Protein AF-A0A7X8JYX7-F1 (afdb_monomer_lite)

Sequence (203 aa):
MKDSNIQRRVEFVLLLLNELSDIHKQLKSLSSGIEGNSDAFYEEIFNSSKFEIENDIESYKSNLEKMKEINMNLTAKLNEWYDFIKDSSEIKKVTFPFKMHFMKKKLKNTITKLNEEISSLSIENRFIREKIINWEQELSVRALHQIREGEDFHNYEELIRKKDNIILELKYLLPTIPGIIPIEFDLNNIDKIIDKISKMVAA

Secondary structure (DSSP, 8-state):
-HHHHHHHHHHHHHHHHHHHHHHHHHHHHHHHHHHHHHHHHHHHHHHHHHHHHHHHHHHHHHHHHHHHHHHHHHHHHHHHHHHHHH-HHHHTSTTHHHHHHHHHHHHHHHHHHHHHHHHHHHHHHHHHHHHHHHHHHHHHHHHHHHHHHSHHHHHHHHHHHHHHHHHHHHHHHGGGSTT-------GGGHHHHHHHHHHHHH-

pLDDT: mean 85.68, std 10.41, range [43.78, 96.81]

Structure (mmCIF, N/CA/C/O backbone):
data_AF-A0A7X8JYX7-F1
#
_entry.id   AF-A0A7X8JYX7-F1
#
loop_
_atom_site.group_PDB
_atom_site.id
_atom_site.type_symbol
_atom_site.label_atom_id
_atom_site.label_alt_id
_atom_site.label_comp_id
_atom_site.label_asym_id
_atom_site.label_entity_id
_atom_site.label_seq_id
_atom_site.pdbx_PDB_ins_code
_atom_site.Cartn_x
_atom_site.Cartn_y
_atom_site.Cartn_z
_atom_site.occupancy
_atom_site.B_iso_or_equiv
_atom_site.auth_seq_id
_atom_site.auth_comp_id
_atom_site.auth_asym_id
_atom_site.auth_atom_id
_atom_site.pdbx_PDB_model_num
ATOM 1 N N . MET A 1 1 ? -30.298 1.747 64.743 1.00 43.78 1 MET A N 1
ATOM 2 C CA . MET A 1 1 ? -29.262 2.572 64.068 1.00 43.78 1 MET A CA 1
ATOM 3 C C . MET A 1 1 ? -28.292 1.753 63.213 1.00 43.78 1 MET A C 1
ATOM 5 O O . MET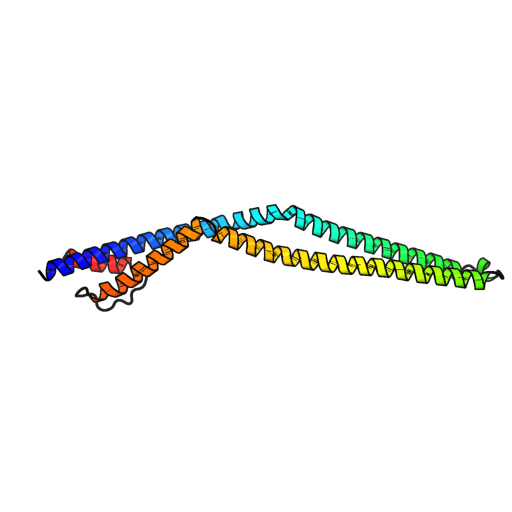 A 1 1 ? -27.948 2.231 62.143 1.00 43.78 1 MET A O 1
ATOM 9 N N . LYS A 1 2 ? -27.850 0.549 63.624 1.00 54.25 2 LYS A N 1
ATOM 10 C CA . LYS A 1 2 ? -26.998 -0.313 62.773 1.00 54.25 2 LYS A CA 1
ATOM 11 C C . LYS A 1 2 ? -27.714 -0.805 61.502 1.00 54.25 2 LYS A C 1
ATOM 13 O O . LYS A 1 2 ? -27.121 -0.714 60.433 1.00 54.25 2 LYS A O 1
ATOM 18 N N . ASP A 1 3 ? -28.987 -1.192 61.601 1.00 62.03 3 ASP A N 1
ATOM 19 C CA . ASP A 1 3 ? -29.739 -1.725 60.451 1.00 62.03 3 ASP A CA 1
ATOM 20 C C . ASP A 1 3 ? -30.018 -0.689 59.356 1.00 62.03 3 ASP A C 1
ATOM 22 O O . ASP A 1 3 ? -29.839 -0.986 58.182 1.00 62.03 3 ASP A O 1
ATOM 26 N N . SER A 1 4 ? -30.328 0.568 59.704 1.00 73.31 4 SER A N 1
ATOM 27 C CA . SER A 1 4 ? -30.611 1.603 58.691 1.00 73.31 4 SER A CA 1
ATOM 28 C C . SER A 1 4 ? -29.393 1.959 57.833 1.00 73.31 4 SER A C 1
ATOM 30 O O . SER A 1 4 ? -29.534 2.322 56.669 1.00 73.31 4 SER A O 1
ATOM 32 N N . ASN A 1 5 ? -28.185 1.879 58.400 1.00 78.00 5 ASN A N 1
ATOM 33 C CA . ASN A 1 5 ? -26.946 2.138 57.664 1.00 78.00 5 ASN A CA 1
ATOM 34 C C . ASN A 1 5 ? -26.563 0.965 56.759 1.00 78.00 5 ASN A C 1
ATOM 36 O O . ASN A 1 5 ? -26.034 1.191 55.674 1.00 78.00 5 ASN A O 1
ATOM 40 N N . ILE A 1 6 ? -26.828 -0.270 57.190 1.00 78.38 6 ILE A N 1
ATOM 41 C CA . ILE A 1 6 ? -26.621 -1.464 56.363 1.00 78.38 6 ILE A CA 1
ATOM 42 C C . ILE A 1 6 ? -27.615 -1.454 55.199 1.00 78.38 6 ILE A C 1
ATOM 44 O O . ILE A 1 6 ? -27.203 -1.633 54.059 1.00 78.38 6 ILE A O 1
ATOM 48 N N . GLN A 1 7 ? -28.883 -1.131 55.455 1.00 79.12 7 GLN A N 1
ATOM 49 C CA . GLN A 1 7 ? -29.922 -1.071 54.429 1.00 79.12 7 GLN A CA 1
ATOM 50 C C . GLN A 1 7 ? -29.626 -0.018 53.350 1.00 79.12 7 GLN A C 1
ATOM 52 O O . GLN A 1 7 ? -29.643 -0.341 52.167 1.00 79.12 7 GLN A O 1
ATOM 57 N N . ARG A 1 8 ? -29.198 1.193 53.740 1.00 81.56 8 ARG A N 1
ATOM 58 C CA . ARG A 1 8 ? -28.737 2.225 52.788 1.00 81.56 8 ARG A CA 1
ATOM 59 C C . ARG A 1 8 ? -27.537 1.788 51.945 1.00 81.56 8 ARG A C 1
ATOM 61 O O . ARG A 1 8 ? -27.452 2.135 50.772 1.00 81.56 8 ARG A O 1
ATOM 68 N N . ARG A 1 9 ? -26.590 1.044 52.528 1.00 80.19 9 ARG A N 1
ATOM 69 C CA . ARG A 1 9 ? -25.440 0.502 51.782 1.00 80.19 9 ARG A CA 1
ATOM 70 C C . ARG A 1 9 ? -25.872 -0.558 50.781 1.00 80.19 9 ARG A C 1
ATOM 72 O O . ARG A 1 9 ? -25.351 -0.577 49.674 1.00 80.19 9 ARG A O 1
ATOM 79 N N . VAL A 1 10 ? -26.813 -1.415 51.163 1.00 81.88 10 VAL A N 1
ATOM 80 C CA . VAL A 1 10 ? -27.358 -2.447 50.282 1.00 81.88 10 VAL A CA 1
ATOM 81 C C . VAL A 1 10 ? -28.121 -1.822 49.109 1.00 81.88 10 VAL A C 1
ATOM 83 O O . VAL A 1 10 ? -27.883 -2.205 47.967 1.00 81.88 10 VAL A O 1
ATOM 86 N N . GLU A 1 11 ? -28.963 -0.819 49.364 1.00 83.12 11 GLU A N 1
ATOM 87 C CA . GLU A 1 11 ? -29.650 -0.047 48.317 1.00 83.12 11 GLU A CA 1
ATOM 88 C C . GLU A 1 11 ? -28.656 0.620 47.357 1.00 83.12 11 GLU A C 1
ATOM 90 O O . GLU A 1 11 ? -28.807 0.522 46.141 1.00 83.12 11 GLU A O 1
ATOM 95 N N . PHE A 1 12 ? -27.600 1.240 47.891 1.00 84.62 12 PHE A N 1
ATOM 96 C CA . PHE A 1 12 ? -26.561 1.867 47.076 1.00 84.62 12 PHE A CA 1
ATOM 97 C C . PHE A 1 12 ? -25.784 0.850 46.225 1.00 84.62 12 PHE A C 1
ATOM 99 O O . PHE A 1 12 ? -25.556 1.082 45.043 1.00 84.62 12 PHE A O 1
ATOM 106 N N . VAL A 1 13 ? -25.439 -0.313 46.783 1.00 85.19 13 VAL A N 1
ATOM 107 C CA . VAL A 1 13 ? -24.785 -1.393 46.027 1.00 85.19 13 VAL A CA 1
ATOM 108 C C . VAL A 1 13 ? -25.693 -1.941 44.925 1.00 85.19 13 VAL A C 1
ATOM 110 O O . VAL A 1 13 ? -25.212 -2.197 43.826 1.00 85.19 13 VAL A O 1
ATOM 113 N N . LEU A 1 14 ? -26.998 -2.085 45.175 1.00 83.88 14 LEU A N 1
ATOM 114 C CA . LEU A 1 14 ? -27.955 -2.487 44.140 1.00 83.88 14 LEU A CA 1
ATOM 115 C C . LEU A 1 14 ? -28.050 -1.454 43.011 1.00 83.88 14 LEU A C 1
ATOM 117 O O . LEU A 1 14 ? -28.097 -1.842 41.846 1.00 83.88 14 LEU A O 1
ATOM 121 N N . LEU A 1 15 ? -28.036 -0.156 43.333 1.00 87.81 15 LEU A N 1
ATOM 122 C CA . LEU A 1 15 ? -27.987 0.909 42.327 1.00 87.81 15 LEU A CA 1
ATOM 123 C C . LEU A 1 15 ? -26.726 0.802 41.461 1.00 87.81 15 LEU A C 1
ATOM 125 O O . LEU A 1 15 ? -26.844 0.755 40.240 1.00 87.81 15 LEU A O 1
ATOM 129 N N . LEU A 1 16 ? -25.551 0.665 42.083 1.00 86.50 16 LEU A N 1
ATOM 130 C CA . LEU A 1 16 ? -24.277 0.513 41.373 1.00 86.50 16 LEU A CA 1
ATOM 131 C C . LEU A 1 16 ? -24.234 -0.746 40.491 1.00 86.50 16 LEU A C 1
ATOM 133 O O . LEU A 1 16 ? -23.707 -0.709 39.383 1.00 86.50 16 LEU A O 1
ATOM 137 N N . LEU A 1 17 ? -24.796 -1.869 40.952 1.00 84.94 17 LEU A N 1
ATOM 138 C CA . LEU A 1 17 ? -24.863 -3.107 40.165 1.00 84.94 17 LEU A CA 1
ATOM 139 C C . LEU A 1 17 ? -25.804 -2.985 38.957 1.00 84.94 17 LEU A C 1
ATOM 141 O O . LEU A 1 17 ? -25.479 -3.485 37.880 1.00 84.94 17 LEU A O 1
ATOM 145 N N . ASN A 1 18 ? -26.947 -2.313 39.119 1.00 86.19 18 ASN A N 1
ATOM 146 C CA . ASN A 1 18 ? -27.872 -2.045 38.017 1.00 86.19 18 ASN A CA 1
ATOM 147 C C . ASN A 1 18 ? -27.254 -1.082 36.993 1.00 86.19 18 ASN A C 1
ATOM 149 O O . ASN A 1 18 ? -27.306 -1.352 35.795 1.00 86.19 18 ASN A O 1
ATOM 153 N N . GLU A 1 19 ? -26.605 -0.013 37.461 1.00 88.69 19 GLU A N 1
ATOM 154 C CA . GLU A 1 19 ? -25.879 0.926 36.602 1.00 88.69 19 GLU A CA 1
ATOM 155 C C . GLU A 1 19 ? -24.761 0.216 35.825 1.00 88.69 19 GLU A C 1
ATOM 157 O O . GLU A 1 19 ? -24.622 0.406 34.617 1.00 88.69 19 GLU A O 1
ATOM 162 N N . LEU A 1 20 ? -24.021 -0.688 36.475 1.00 87.19 20 LEU A N 1
ATOM 163 C CA . LEU A 1 20 ? -22.999 -1.501 35.817 1.00 87.19 20 LEU A CA 1
ATOM 164 C C . LEU A 1 20 ? -23.582 -2.433 34.740 1.00 87.19 20 LEU A C 1
ATOM 166 O O . LEU A 1 20 ? -22.973 -2.596 33.681 1.00 87.19 20 LEU A O 1
ATOM 170 N N . SER A 1 21 ? -24.750 -3.033 34.992 1.00 85.88 21 SER A N 1
ATOM 171 C CA . SER A 1 21 ? -25.456 -3.879 34.018 1.00 85.88 21 SER A CA 1
ATOM 172 C C . SER A 1 21 ? -25.877 -3.081 32.780 1.00 85.88 21 SER A C 1
ATOM 174 O O . SER A 1 21 ? -25.658 -3.515 31.646 1.00 85.88 21 SER A O 1
ATOM 176 N N . ASP A 1 22 ? -26.412 -1.876 32.974 1.00 89.56 22 ASP A N 1
ATOM 177 C CA . ASP A 1 22 ? -26.815 -1.011 31.866 1.00 89.56 22 ASP A CA 1
ATOM 178 C C . ASP A 1 22 ? -25.616 -0.455 31.091 1.00 89.56 22 ASP A C 1
ATOM 180 O O . ASP A 1 22 ? -25.642 -0.459 29.858 1.00 89.56 22 ASP A O 1
ATOM 184 N N . ILE A 1 23 ? -24.526 -0.083 31.772 1.00 89.69 23 ILE A N 1
ATOM 185 C CA . ILE A 1 23 ? -23.257 0.275 31.120 1.00 89.69 23 ILE A CA 1
ATOM 186 C C . ILE A 1 23 ? -22.746 -0.891 30.269 1.00 89.69 23 ILE A C 1
ATOM 188 O O . ILE A 1 23 ? -22.308 -0.680 29.140 1.00 89.69 23 ILE A O 1
ATOM 192 N N . HIS A 1 24 ? -22.836 -2.131 30.757 1.00 86.19 24 HIS A N 1
ATOM 193 C CA . HIS A 1 24 ? -22.402 -3.298 29.992 1.00 86.19 24 HIS A CA 1
ATOM 194 C C . HIS A 1 24 ? -23.226 -3.502 28.709 1.00 86.19 24 HIS A C 1
ATOM 196 O O . HIS A 1 24 ? -22.659 -3.775 27.648 1.00 86.19 24 HIS A O 1
ATOM 202 N N . LYS A 1 25 ? -24.552 -3.312 28.767 1.00 88.44 25 LYS A N 1
ATOM 203 C CA . LYS A 1 25 ? -25.421 -3.360 27.576 1.00 88.44 25 LYS A CA 1
ATOM 204 C C . LYS A 1 25 ? -25.078 -2.253 26.577 1.00 88.44 25 LYS A C 1
ATOM 206 O O . LYS A 1 25 ? -24.998 -2.528 25.380 1.00 88.44 25 LYS A O 1
ATOM 211 N N . GLN A 1 26 ? -24.850 -1.030 27.059 1.00 90.69 26 GLN A N 1
ATOM 212 C CA . GLN A 1 26 ? -24.479 0.110 26.215 1.00 90.69 26 GLN A CA 1
ATOM 213 C C . GLN A 1 26 ? -23.117 -0.101 25.546 1.00 90.69 26 GLN A C 1
ATOM 215 O O . GLN A 1 26 ? -23.007 0.073 24.337 1.00 90.69 26 GLN A O 1
ATOM 220 N N . LEU A 1 27 ? -22.110 -0.567 26.294 1.00 90.00 27 LEU A N 1
ATOM 221 C CA . LEU A 1 27 ? -20.793 -0.917 25.753 1.00 90.00 27 LEU A CA 1
ATOM 222 C C . LEU A 1 27 ? -20.893 -1.982 24.659 1.00 90.00 27 LEU A C 1
ATOM 224 O O . LEU A 1 27 ? -20.245 -1.856 23.625 1.00 90.00 27 LEU A O 1
ATOM 228 N N . LYS A 1 28 ? -21.729 -3.010 24.858 1.00 88.44 28 LYS A N 1
ATOM 229 C CA . LYS A 1 28 ? -21.959 -4.046 23.845 1.00 88.44 28 LYS A CA 1
ATOM 230 C C . LYS A 1 28 ? -22.604 -3.469 22.583 1.00 88.44 28 LYS A C 1
ATOM 232 O O . LYS A 1 28 ? -22.157 -3.779 21.485 1.00 88.44 28 LYS A O 1
ATOM 237 N N . SER A 1 29 ? -23.616 -2.616 22.739 1.00 89.50 29 SER A N 1
ATOM 238 C CA . SER A 1 29 ? -24.281 -1.952 21.613 1.00 89.50 29 SER A CA 1
ATOM 239 C C . SER A 1 29 ? -23.324 -1.051 20.830 1.00 89.50 29 SER A C 1
ATOM 241 O O . SER A 1 29 ? -23.294 -1.123 19.606 1.00 89.50 29 SER A O 1
ATOM 243 N N . LEU A 1 30 ? -22.528 -0.231 21.523 1.00 89.25 30 LEU A N 1
ATOM 244 C CA . LEU A 1 30 ? -21.548 0.66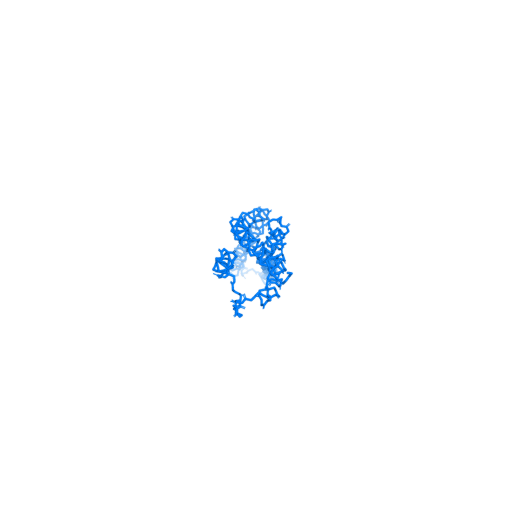1 20.899 1.00 89.25 30 LEU A CA 1
ATOM 245 C C . LEU A 1 30 ? -20.429 -0.117 20.215 1.00 89.25 30 LEU A C 1
ATOM 247 O O . LEU A 1 30 ? -20.083 0.200 19.087 1.00 89.25 30 LEU A O 1
ATOM 251 N N . SER A 1 31 ? -19.912 -1.175 20.845 1.00 87.69 31 SER A N 1
ATOM 252 C CA . SER A 1 31 ? -18.901 -2.040 20.229 1.00 87.69 31 SER A CA 1
ATOM 253 C C . SER A 1 31 ? -19.403 -2.635 18.914 1.00 87.69 31 SER A C 1
ATOM 255 O O . SER A 1 31 ? -18.685 -2.594 17.921 1.00 87.69 31 SER A O 1
ATOM 257 N N . SER A 1 32 ? -20.635 -3.156 18.889 1.00 87.00 32 SER A N 1
ATOM 258 C CA . SER A 1 32 ? -21.233 -3.693 17.662 1.00 87.00 32 SER A CA 1
ATOM 259 C C . SER A 1 32 ? -21.541 -2.608 16.626 1.00 87.00 32 SER A C 1
ATOM 261 O O . SER A 1 32 ? -21.452 -2.877 15.434 1.00 87.00 32 SER A O 1
ATOM 263 N N . GLY A 1 33 ? -21.888 -1.392 17.058 1.00 85.44 33 GLY A N 1
ATOM 264 C CA . GLY A 1 33 ? -22.085 -0.247 16.165 1.00 85.44 33 GLY A CA 1
ATOM 265 C C . GLY A 1 33 ? -20.785 0.214 15.502 1.00 85.44 33 GLY A C 1
ATOM 266 O O . GLY A 1 33 ? -20.745 0.380 14.287 1.00 85.44 33 GLY A O 1
ATOM 267 N N . ILE A 1 34 ? -19.707 0.347 16.281 1.00 84.81 34 ILE A N 1
ATOM 268 C CA . ILE A 1 34 ? -18.370 0.704 15.784 1.00 84.81 34 ILE A CA 1
ATOM 269 C C . ILE A 1 34 ? -17.870 -0.362 14.805 1.00 84.81 34 ILE A C 1
ATOM 271 O O . ILE A 1 34 ? -17.390 -0.026 13.726 1.00 84.81 34 ILE A O 1
ATOM 275 N N . GLU A 1 35 ? -18.019 -1.644 15.149 1.00 83.44 35 GLU A N 1
ATOM 276 C CA . GLU A 1 35 ? -17.649 -2.757 14.269 1.00 83.44 35 GLU A CA 1
ATOM 277 C C . GLU A 1 35 ? -18.472 -2.751 12.972 1.00 83.44 35 GLU A C 1
ATOM 279 O O . GLU A 1 35 ? -17.894 -2.784 11.889 1.00 83.44 35 GLU A O 1
ATOM 284 N N . GLY A 1 36 ? -19.800 -2.618 13.059 1.00 82.75 36 GLY A N 1
ATOM 285 C CA . GLY A 1 36 ? -20.683 -2.604 11.888 1.00 82.75 36 GLY A CA 1
ATOM 286 C C . GLY A 1 36 ? -20.482 -1.405 10.955 1.00 82.75 36 GLY A C 1
ATOM 287 O O . GLY A 1 36 ? -20.700 -1.531 9.754 1.00 82.75 36 GLY A O 1
ATOM 288 N N . ASN A 1 37 ? -20.040 -0.262 11.483 1.00 80.81 37 ASN A N 1
ATOM 289 C CA . ASN A 1 37 ? -19.765 0.936 10.686 1.00 80.81 37 ASN A CA 1
ATOM 290 C C . ASN A 1 37 ? -18.312 1.010 10.188 1.00 80.81 37 ASN A C 1
ATOM 292 O O . ASN A 1 37 ? -18.018 1.822 9.313 1.00 80.81 37 ASN A O 1
ATOM 296 N N . SER A 1 38 ? -17.402 0.184 10.717 1.00 78.19 38 SER A N 1
ATOM 297 C CA . SER A 1 38 ? -15.972 0.232 10.382 1.00 78.19 38 SER A CA 1
ATOM 298 C C . SER A 1 38 ? -15.703 0.042 8.887 1.00 78.19 38 SER A C 1
ATOM 300 O O . SER A 1 38 ? -14.938 0.813 8.308 1.00 78.19 38 SER A O 1
ATOM 302 N N . ASP A 1 39 ? -16.394 -0.900 8.242 1.00 81.06 39 ASP A N 1
ATOM 303 C CA . ASP A 1 39 ? -16.266 -1.157 6.803 1.00 81.06 39 ASP A CA 1
ATOM 304 C C . ASP A 1 39 ? -16.621 0.080 5.964 1.00 81.06 39 ASP A C 1
ATOM 306 O O . ASP A 1 39 ? -15.937 0.383 4.987 1.00 81.06 39 ASP A O 1
ATOM 310 N N . ALA A 1 40 ? -17.638 0.842 6.381 1.00 84.06 40 ALA A N 1
ATOM 311 C CA . ALA A 1 40 ? -18.049 2.063 5.693 1.00 84.06 40 ALA A CA 1
ATOM 312 C C . ALA A 1 40 ? -16.979 3.165 5.791 1.00 84.06 40 ALA A C 1
ATOM 314 O O . ALA A 1 40 ? -16.716 3.848 4.802 1.00 84.06 40 ALA A O 1
ATOM 315 N N . PHE A 1 41 ? -16.305 3.300 6.942 1.00 79.69 41 PHE A N 1
ATOM 316 C CA . PHE A 1 41 ? -15.182 4.235 7.097 1.00 79.69 41 PHE A CA 1
ATOM 317 C C . PHE A 1 41 ? -13.996 3.857 6.204 1.00 79.69 41 PHE A C 1
ATOM 319 O O . PHE A 1 41 ? -13.401 4.725 5.560 1.00 79.69 41 PHE A O 1
ATOM 326 N N . TYR A 1 42 ? -13.658 2.565 6.134 1.00 79.56 42 TYR A N 1
ATOM 327 C CA . TYR A 1 42 ? -12.611 2.085 5.232 1.00 79.56 42 TYR A CA 1
ATOM 328 C C . TYR A 1 42 ? -12.969 2.341 3.767 1.00 79.56 42 TYR A C 1
ATOM 330 O O . TYR A 1 42 ? -12.120 2.804 3.004 1.00 79.56 42 TYR A O 1
ATOM 338 N N . GLU A 1 43 ? -14.216 2.080 3.377 1.00 84.44 43 GLU A N 1
ATOM 339 C CA . GLU A 1 43 ? -14.694 2.298 2.014 1.00 84.44 43 GLU A CA 1
ATOM 340 C C . GLU A 1 43 ? -14.676 3.784 1.629 1.00 84.44 43 GLU A C 1
ATOM 342 O O . GLU A 1 43 ? -14.194 4.135 0.551 1.00 84.44 43 GLU A O 1
ATOM 347 N N . GLU A 1 44 ? -15.139 4.676 2.506 1.00 86.06 44 GLU A N 1
ATOM 348 C CA . GLU A 1 44 ? -15.136 6.120 2.264 1.00 86.06 44 GLU A CA 1
ATOM 349 C C . GLU A 1 44 ? -13.711 6.660 2.087 1.00 86.06 44 GLU A C 1
ATOM 351 O O . GLU A 1 44 ? -13.414 7.343 1.100 1.00 86.06 44 GLU A O 1
ATOM 356 N N . ILE A 1 45 ? -12.798 6.293 2.990 1.00 84.56 45 ILE A N 1
ATOM 357 C CA . ILE A 1 45 ? -11.397 6.716 2.916 1.00 84.56 45 ILE A CA 1
ATOM 358 C C . ILE A 1 45 ? -10.726 6.165 1.664 1.00 84.56 45 ILE A C 1
ATOM 360 O O . ILE A 1 45 ? -10.035 6.906 0.960 1.00 84.56 45 ILE A O 1
ATOM 364 N N . PHE A 1 46 ? -10.944 4.889 1.348 1.00 82.56 46 PHE A N 1
ATOM 365 C CA . PHE A 1 46 ? -10.378 4.293 0.146 1.00 82.56 46 PHE A CA 1
ATOM 366 C C . PHE A 1 46 ? -10.903 4.985 -1.116 1.00 82.56 46 PHE A C 1
ATOM 368 O O . PHE A 1 46 ? -10.121 5.326 -2.002 1.00 82.56 46 PHE A O 1
ATOM 375 N N . ASN A 1 47 ? -12.204 5.278 -1.178 1.00 86.50 47 ASN A N 1
ATOM 376 C CA . ASN A 1 47 ? -12.807 6.013 -2.287 1.00 86.50 47 ASN A CA 1
ATOM 377 C C . ASN A 1 47 ? -12.247 7.435 -2.416 1.00 86.50 47 ASN A C 1
ATOM 379 O O . ASN A 1 47 ? -12.042 7.901 -3.537 1.00 86.50 47 ASN A O 1
ATOM 383 N N . SER A 1 48 ? -11.939 8.102 -1.300 1.00 85.56 48 SER A N 1
ATOM 384 C CA . SER A 1 48 ? -11.363 9.452 -1.314 1.00 85.56 48 SER A CA 1
ATOM 385 C C . SER A 1 48 ? -9.966 9.511 -1.951 1.00 85.56 48 SER A C 1
ATOM 387 O O . SER A 1 48 ? -9.654 10.473 -2.650 1.00 85.56 48 SER A O 1
ATOM 389 N N . SER A 1 49 ? -9.162 8.452 -1.796 1.00 86.94 49 SER A N 1
ATOM 390 C CA . SER A 1 49 ? -7.809 8.343 -2.368 1.00 86.94 49 SER A CA 1
ATOM 391 C C . SER A 1 49 ? -7.730 7.463 -3.618 1.00 86.94 49 SER A C 1
ATOM 393 O O . SER A 1 49 ? -6.662 7.307 -4.213 1.00 86.94 49 SER A O 1
ATOM 395 N N . LYS A 1 50 ? -8.861 6.915 -4.073 1.00 89.19 50 LYS A N 1
ATOM 396 C CA . LYS A 1 50 ? -8.939 6.012 -5.227 1.00 89.19 50 LYS A CA 1
ATOM 397 C C . LYS A 1 50 ? -8.328 6.621 -6.484 1.00 89.19 50 LYS A C 1
ATOM 399 O O . LYS A 1 50 ? -7.548 5.960 -7.160 1.00 89.19 50 LYS A O 1
ATOM 404 N N . PHE A 1 51 ? -8.643 7.884 -6.767 1.00 89.12 51 PHE A N 1
ATOM 405 C CA . PHE A 1 51 ? -8.127 8.588 -7.942 1.00 89.12 51 PHE A CA 1
ATOM 406 C C . PHE A 1 51 ? -6.595 8.703 -7.927 1.00 89.12 51 PHE A C 1
ATOM 408 O O . PHE A 1 51 ? -5.936 8.555 -8.953 1.00 89.12 51 PHE A O 1
ATOM 415 N N . GLU A 1 52 ? -6.009 8.946 -6.757 1.00 88.81 52 GLU A N 1
ATOM 416 C CA . GLU A 1 52 ? -4.560 9.090 -6.596 1.00 88.81 52 GLU A CA 1
ATOM 417 C C . GLU A 1 52 ? -3.854 7.744 -6.793 1.00 88.81 52 GLU A C 1
ATOM 419 O O . GLU A 1 52 ? -2.861 7.668 -7.521 1.00 88.81 52 GLU A O 1
ATOM 424 N N . ILE A 1 53 ? -4.415 6.675 -6.220 1.00 88.94 53 ILE A N 1
ATOM 425 C CA . ILE A 1 53 ? -3.930 5.301 -6.401 1.00 88.94 53 ILE A CA 1
ATOM 426 C C . ILE A 1 53 ? -4.045 4.874 -7.870 1.00 88.94 53 ILE A C 1
ATOM 428 O O . ILE A 1 53 ? -3.109 4.294 -8.421 1.00 88.94 53 ILE A O 1
ATOM 432 N N . GLU A 1 54 ? -5.170 5.170 -8.526 1.00 91.31 54 GLU A N 1
ATOM 433 C CA . GLU A 1 54 ? -5.381 4.865 -9.945 1.00 91.31 54 GLU A CA 1
ATOM 434 C C . GLU A 1 54 ? -4.353 5.580 -10.832 1.00 91.31 54 GLU A C 1
ATOM 436 O O . GLU A 1 54 ? -3.734 4.929 -11.675 1.00 91.31 54 GLU A O 1
ATOM 441 N N . ASN A 1 55 ? -4.074 6.863 -10.584 1.00 92.38 55 ASN A N 1
ATOM 442 C CA . ASN A 1 55 ? -3.041 7.609 -11.312 1.00 92.38 55 ASN A CA 1
ATOM 443 C C . ASN A 1 55 ? -1.638 7.004 -11.144 1.00 92.38 55 ASN A C 1
ATOM 445 O O . ASN A 1 55 ? -0.873 6.919 -12.111 1.00 92.38 55 ASN A O 1
ATOM 449 N N . ASP A 1 56 ? -1.285 6.570 -9.931 1.00 92.00 56 ASP A N 1
ATOM 450 C CA . ASP A 1 56 ? -0.007 5.904 -9.665 1.00 92.00 56 ASP A CA 1
ATOM 451 C C . ASP A 1 56 ? 0.081 4.570 -10.445 1.00 92.00 56 ASP A C 1
ATOM 453 O O . ASP A 1 56 ? 1.095 4.275 -11.087 1.00 92.00 56 ASP A O 1
ATOM 457 N N . ILE A 1 57 ? -1.004 3.787 -10.477 1.00 92.31 57 ILE A N 1
ATOM 458 C CA . ILE A 1 57 ? -1.092 2.530 -11.243 1.00 92.31 57 ILE A CA 1
ATOM 459 C C . ILE A 1 57 ? -0.996 2.777 -12.754 1.00 92.31 57 ILE A C 1
ATOM 461 O O . ILE A 1 57 ? -0.314 2.030 -13.465 1.00 92.31 57 ILE A O 1
ATOM 465 N N . GLU A 1 58 ? -1.680 3.794 -13.273 1.00 94.81 58 GLU A N 1
ATOM 466 C CA . GLU A 1 58 ? -1.621 4.158 -14.690 1.00 94.81 58 GLU A CA 1
ATOM 467 C C . GLU A 1 58 ? -0.219 4.608 -15.098 1.00 94.81 58 GLU A C 1
ATOM 469 O O . GLU A 1 58 ? 0.296 4.161 -16.126 1.00 94.81 58 GLU A O 1
ATOM 474 N N . SER A 1 59 ? 0.441 5.403 -14.254 1.00 93.38 59 SER A N 1
ATOM 475 C CA . SER A 1 59 ? 1.830 5.828 -14.456 1.00 93.38 59 SER A CA 1
ATOM 476 C C . SER A 1 59 ? 2.772 4.624 -14.520 1.00 93.38 59 SER A C 1
ATOM 478 O O . SER A 1 59 ? 3.572 4.502 -15.450 1.00 93.38 59 SER A O 1
ATOM 480 N N . TYR A 1 60 ? 2.606 3.664 -13.604 1.00 93.81 60 TYR A N 1
ATOM 481 C CA . TYR A 1 60 ? 3.367 2.415 -13.606 1.00 93.81 60 TYR A CA 1
ATOM 482 C C . TYR A 1 60 ? 3.194 1.622 -14.913 1.00 93.81 60 TYR A C 1
ATOM 484 O O . TYR A 1 60 ? 4.175 1.180 -15.522 1.00 93.81 60 TYR A O 1
ATOM 492 N N . LYS A 1 61 ? 1.948 1.459 -15.380 1.00 94.81 61 LYS A N 1
ATOM 493 C CA . LYS A 1 61 ? 1.641 0.765 -16.643 1.00 94.81 61 LYS A CA 1
ATOM 494 C C . LYS A 1 61 ? 2.234 1.495 -17.847 1.00 94.81 61 LYS A C 1
ATOM 496 O O . LYS A 1 61 ? 2.850 0.856 -18.698 1.00 94.81 61 LYS A O 1
ATOM 501 N N . SER A 1 62 ? 2.095 2.818 -17.895 1.00 96.62 62 SER A N 1
ATOM 502 C CA . SER A 1 62 ? 2.660 3.663 -18.952 1.00 96.62 62 SER A CA 1
ATOM 503 C C . SER A 1 62 ? 4.178 3.500 -19.048 1.00 96.62 62 SER A C 1
ATOM 505 O O . SER A 1 62 ? 4.722 3.291 -20.132 1.00 96.62 62 SER A O 1
ATOM 507 N N . ASN A 1 63 ? 4.871 3.485 -17.908 1.00 95.44 63 ASN A N 1
ATOM 508 C CA . ASN A 1 63 ? 6.316 3.281 -17.861 1.00 95.44 63 ASN A CA 1
ATOM 509 C C . ASN A 1 63 ? 6.730 1.886 -18.356 1.00 95.44 63 ASN A C 1
ATOM 511 O O . ASN A 1 63 ? 7.736 1.763 -19.057 1.00 95.44 63 ASN A O 1
ATOM 515 N N . LEU A 1 64 ? 5.951 0.840 -18.057 1.00 94.94 64 LEU A N 1
ATOM 516 C CA . LEU A 1 64 ? 6.199 -0.500 -18.603 1.00 94.94 64 LEU A CA 1
ATOM 517 C C . LEU A 1 64 ? 6.053 -0.551 -20.128 1.00 94.94 64 LEU A C 1
ATOM 519 O O . LEU A 1 64 ? 6.871 -1.193 -20.789 1.00 94.94 64 LEU A O 1
ATOM 523 N N . GLU A 1 65 ? 5.050 0.118 -20.695 1.00 96.69 65 GLU A N 1
ATOM 524 C CA . GLU A 1 65 ? 4.889 0.184 -22.152 1.00 96.69 65 GLU A CA 1
ATOM 525 C C . GLU A 1 65 ? 6.030 0.969 -22.809 1.00 96.69 65 GLU A C 1
ATOM 527 O O . GLU A 1 65 ? 6.653 0.464 -23.743 1.00 96.69 65 GLU A O 1
ATOM 532 N N . LYS A 1 66 ? 6.428 2.119 -22.249 1.00 96.19 66 LYS A N 1
ATOM 533 C CA . LYS A 1 66 ? 7.606 2.870 -22.726 1.00 96.19 66 LYS A CA 1
ATOM 534 C C . LYS A 1 66 ? 8.876 2.018 -22.714 1.00 96.19 66 LYS A C 1
ATOM 536 O O . LYS A 1 66 ? 9.633 2.011 -23.681 1.00 96.19 66 LYS A O 1
ATOM 541 N N . MET A 1 67 ? 9.110 1.242 -21.653 1.00 94.81 67 MET A N 1
ATOM 542 C CA . MET A 1 67 ? 10.249 0.318 -21.593 1.00 94.81 67 MET A CA 1
ATOM 543 C C . MET A 1 67 ? 10.203 -0.740 -22.704 1.00 94.81 67 MET A C 1
ATOM 545 O O . MET A 1 67 ? 11.245 -1.084 -23.268 1.00 94.81 67 MET A O 1
ATOM 549 N N . LYS A 1 68 ? 9.018 -1.268 -23.042 1.00 95.81 68 LYS A N 1
ATOM 550 C CA . LYS A 1 68 ? 8.861 -2.204 -24.168 1.00 95.81 68 LYS A CA 1
ATOM 551 C C . LYS A 1 68 ? 9.182 -1.527 -25.498 1.00 95.81 68 LYS A C 1
ATOM 553 O O . LYS A 1 68 ? 9.933 -2.100 -26.285 1.00 95.81 68 LYS A O 1
ATOM 558 N N . GLU A 1 69 ? 8.682 -0.315 -25.725 1.00 96.81 69 GLU A N 1
ATOM 559 C CA . GLU A 1 69 ? 8.978 0.465 -26.933 1.00 96.81 69 GLU A CA 1
ATOM 560 C C . GLU A 1 69 ? 10.480 0.744 -27.077 1.00 96.81 69 GLU A C 1
ATOM 562 O O . GLU A 1 69 ? 11.054 0.540 -28.150 1.00 96.81 69 GLU A O 1
ATOM 567 N N . ILE A 1 70 ? 11.154 1.121 -25.985 1.00 95.44 70 ILE A N 1
ATOM 568 C CA . ILE A 1 70 ? 12.607 1.328 -25.974 1.00 95.44 70 ILE A CA 1
ATOM 569 C C . ILE A 1 70 ? 13.347 0.032 -26.334 1.00 95.44 70 ILE A C 1
ATOM 571 O O . ILE A 1 70 ? 14.274 0.060 -27.147 1.00 95.44 70 ILE A O 1
ATOM 575 N N . ASN A 1 71 ? 12.927 -1.114 -25.793 1.00 93.62 71 ASN A N 1
ATOM 576 C CA . ASN A 1 71 ? 13.517 -2.415 -26.126 1.00 93.62 71 ASN A CA 1
ATOM 577 C C . ASN A 1 71 ? 13.312 -2.799 -27.602 1.00 93.62 71 ASN A C 1
ATOM 579 O O . ASN A 1 71 ? 14.227 -3.332 -28.242 1.00 93.62 71 ASN A O 1
ATOM 583 N N . MET A 1 72 ? 12.144 -2.494 -28.173 1.00 95.88 72 MET A N 1
ATOM 584 C CA . MET A 1 72 ? 11.901 -2.671 -29.608 1.00 95.88 72 MET A CA 1
ATOM 585 C C . MET A 1 72 ? 12.818 -1.767 -30.441 1.00 95.88 72 MET A C 1
ATOM 587 O O . MET A 1 72 ? 13.427 -2.232 -31.405 1.00 95.88 72 MET A O 1
ATOM 591 N N . ASN A 1 73 ? 12.991 -0.505 -30.040 1.00 95.12 73 ASN A N 1
ATOM 592 C CA . ASN A 1 73 ? 13.882 0.441 -30.714 1.00 95.12 73 ASN A CA 1
ATOM 593 C C . ASN A 1 73 ? 15.358 0.003 -30.634 1.00 95.12 73 ASN A C 1
ATOM 595 O O . ASN A 1 73 ? 16.068 0.018 -31.640 1.00 95.12 73 ASN A O 1
ATOM 599 N N . LEU A 1 74 ? 15.816 -0.473 -29.470 1.00 93.62 74 LEU A N 1
ATOM 600 C CA . LEU A 1 74 ? 17.142 -1.081 -29.304 1.00 93.62 74 LEU A CA 1
ATOM 601 C C . LEU A 1 74 ? 17.347 -2.244 -30.280 1.00 93.62 74 LEU A C 1
ATOM 603 O O . LEU A 1 74 ? 18.364 -2.299 -30.974 1.00 93.62 74 LEU A O 1
ATOM 607 N N . THR A 1 75 ? 16.364 -3.140 -30.370 1.00 94.00 75 THR A N 1
ATOM 608 C CA . THR A 1 75 ? 16.397 -4.290 -31.282 1.00 94.00 75 THR A CA 1
ATOM 609 C C . THR A 1 75 ? 16.477 -3.839 -32.741 1.00 94.00 75 THR A C 1
ATOM 611 O O . THR A 1 75 ? 17.320 -4.329 -33.492 1.00 94.00 75 THR A O 1
ATOM 614 N N . ALA A 1 76 ? 15.673 -2.850 -33.139 1.00 95.44 76 ALA A N 1
ATOM 615 C CA . ALA A 1 76 ? 15.716 -2.280 -34.483 1.00 95.44 76 ALA A CA 1
ATOM 616 C C . ALA A 1 76 ? 17.096 -1.681 -34.810 1.00 95.44 76 ALA A C 1
ATOM 618 O O . ALA A 1 76 ? 17.652 -1.950 -35.873 1.00 95.44 76 ALA A O 1
ATOM 619 N N . LYS A 1 77 ? 17.704 -0.938 -33.875 1.00 93.62 77 LYS A N 1
ATOM 620 C CA . LYS A 1 77 ? 19.044 -0.352 -34.057 1.00 93.62 77 LYS A CA 1
ATOM 621 C C . LYS A 1 77 ? 20.156 -1.395 -34.139 1.00 93.62 77 LYS A C 1
ATOM 623 O O . LYS A 1 77 ? 21.125 -1.195 -34.873 1.00 93.62 77 LYS A O 1
ATOM 628 N N . LEU A 1 78 ? 20.028 -2.505 -33.414 1.00 93.56 78 LEU A N 1
ATOM 629 C CA . LEU A 1 78 ? 20.950 -3.635 -33.524 1.00 93.56 78 LEU A CA 1
ATOM 630 C C . LEU A 1 78 ? 20.823 -4.339 -34.878 1.00 93.56 78 LEU A C 1
ATOM 632 O O . LEU A 1 78 ? 21.849 -4.670 -35.470 1.00 93.56 78 LEU A O 1
ATOM 636 N N . ASN A 1 79 ? 19.601 -4.503 -35.390 1.00 94.56 79 ASN A N 1
ATOM 637 C CA . ASN A 1 79 ? 19.365 -5.064 -36.720 1.00 94.56 79 ASN A CA 1
ATOM 638 C C . ASN A 1 79 ? 19.930 -4.155 -37.822 1.00 94.56 79 ASN A C 1
ATOM 640 O O . ASN A 1 79 ? 20.677 -4.638 -38.664 1.00 94.56 79 ASN A O 1
ATOM 644 N N . GLU A 1 80 ? 19.703 -2.836 -37.757 1.00 93.19 80 GLU A N 1
ATOM 645 C CA . GLU A 1 80 ? 20.308 -1.866 -38.692 1.00 93.19 80 GLU A CA 1
ATOM 646 C C . GLU A 1 80 ? 21.842 -1.984 -38.731 1.00 93.19 80 GLU A C 1
ATOM 648 O O . GLU A 1 80 ? 22.469 -1.933 -39.791 1.00 93.19 80 GLU A O 1
ATOM 653 N N . TRP A 1 81 ? 22.467 -2.143 -37.562 1.00 93.56 81 TRP A N 1
ATOM 654 C CA . TRP A 1 81 ? 23.907 -2.364 -37.471 1.00 93.56 81 TRP A CA 1
ATOM 655 C C . TRP A 1 81 ? 24.327 -3.708 -38.065 1.00 93.56 81 TRP A C 1
ATOM 657 O O . TRP A 1 81 ? 25.327 -3.771 -38.781 1.00 93.56 81 TRP A O 1
ATOM 667 N N . TYR A 1 82 ? 23.578 -4.769 -37.771 1.00 93.75 82 TYR A N 1
ATOM 668 C CA . TYR A 1 82 ? 23.827 -6.112 -38.281 1.00 93.75 82 TYR A CA 1
ATOM 669 C C . TYR A 1 82 ? 23.750 -6.176 -39.810 1.00 93.75 82 TYR A C 1
ATOM 671 O O . TYR A 1 82 ? 24.621 -6.773 -40.444 1.00 93.75 82 TYR A O 1
ATOM 679 N N . ASP A 1 83 ? 22.761 -5.510 -40.398 1.00 93.88 83 ASP A N 1
ATOM 680 C CA . ASP A 1 83 ? 22.595 -5.413 -41.846 1.00 93.88 83 ASP A CA 1
ATOM 681 C C . ASP A 1 83 ? 23.758 -4.636 -42.474 1.00 93.88 83 ASP A C 1
ATOM 683 O O . ASP A 1 83 ? 24.360 -5.094 -43.445 1.00 93.88 83 ASP A O 1
ATOM 687 N N . PHE A 1 84 ? 24.169 -3.518 -41.862 1.00 92.06 84 PHE A N 1
ATOM 688 C CA . PHE A 1 84 ? 25.318 -2.735 -42.321 1.00 92.06 84 PHE A CA 1
ATOM 689 C C . PHE A 1 84 ? 26.630 -3.538 -42.333 1.00 92.06 84 PHE A C 1
ATOM 691 O O . PHE A 1 84 ? 27.385 -3.469 -43.302 1.00 92.06 84 PHE A O 1
ATOM 698 N N . ILE A 1 85 ? 26.919 -4.319 -41.284 1.00 91.94 85 ILE A N 1
ATOM 699 C CA . ILE A 1 85 ? 28.157 -5.122 -41.223 1.00 91.94 85 ILE A CA 1
ATOM 700 C C . ILE A 1 85 ? 28.121 -6.362 -42.122 1.00 91.94 85 ILE A C 1
ATOM 702 O O . ILE A 1 85 ? 29.158 -6.997 -42.310 1.00 91.94 85 ILE A O 1
ATOM 706 N N . LYS A 1 86 ? 26.950 -6.727 -42.651 1.00 92.75 86 LYS A N 1
ATOM 707 C CA . LYS A 1 86 ? 26.767 -7.838 -43.590 1.00 92.75 86 LYS A CA 1
ATOM 708 C C . LYS A 1 86 ? 26.660 -7.398 -45.045 1.00 92.75 86 LYS A C 1
ATOM 710 O O . LYS A 1 86 ? 26.740 -8.246 -45.936 1.00 92.75 86 LYS A O 1
ATOM 715 N N . ASP A 1 87 ? 26.509 -6.104 -45.304 1.00 92.62 87 ASP A N 1
ATOM 716 C CA . ASP A 1 87 ? 26.411 -5.570 -46.655 1.00 92.62 87 ASP A CA 1
ATOM 717 C C . ASP A 1 87 ? 27.762 -5.650 -47.383 1.00 92.62 87 ASP A C 1
ATOM 719 O O . ASP A 1 87 ? 28.640 -4.788 -47.277 1.00 92.62 87 ASP A O 1
ATOM 723 N N . SER A 1 88 ? 27.907 -6.704 -48.187 1.00 89.69 88 SER A N 1
ATOM 724 C CA . SER A 1 88 ? 29.084 -6.941 -49.027 1.00 89.69 88 SER A CA 1
ATOM 725 C C . SER A 1 88 ? 29.398 -5.796 -49.999 1.00 89.69 88 SER A C 1
ATOM 727 O O . SER A 1 88 ? 30.551 -5.656 -50.414 1.00 89.69 88 SER A O 1
ATOM 729 N N . SER A 1 89 ? 28.406 -4.980 -50.370 1.00 90.56 89 SER A N 1
ATOM 730 C CA . SER A 1 89 ? 28.587 -3.840 -51.266 1.00 90.56 89 SER A CA 1
ATOM 731 C C . SER A 1 89 ? 29.198 -2.637 -50.545 1.00 90.56 89 SER A C 1
ATOM 733 O O . SER A 1 89 ? 30.042 -1.950 -51.121 1.00 90.56 89 SER A O 1
ATOM 735 N N . GLU A 1 90 ? 28.841 -2.407 -49.278 1.00 88.94 90 GLU A N 1
ATOM 736 C CA . GLU A 1 90 ? 29.449 -1.370 -48.442 1.00 88.94 90 GLU A CA 1
ATOM 737 C C . GLU A 1 90 ? 30.850 -1.761 -47.974 1.00 88.94 90 GLU A C 1
ATOM 739 O O . GLU A 1 90 ? 31.751 -0.926 -48.032 1.00 88.94 90 GLU A O 1
ATOM 744 N N . ILE A 1 91 ? 31.077 -3.027 -47.605 1.00 90.31 91 ILE A N 1
ATOM 745 C CA . ILE A 1 91 ? 32.389 -3.516 -47.134 1.00 90.31 91 ILE A CA 1
ATOM 746 C C . ILE A 1 91 ? 33.500 -3.277 -48.167 1.00 90.31 91 ILE A C 1
ATOM 748 O O . ILE A 1 91 ? 34.636 -2.971 -47.809 1.00 90.31 91 ILE A O 1
ATOM 752 N N . LYS A 1 92 ? 33.182 -3.382 -49.463 1.00 90.31 92 LYS A N 1
ATOM 753 C CA . LYS A 1 92 ? 34.146 -3.187 -50.558 1.00 90.31 92 LYS A CA 1
ATOM 754 C C . LYS A 1 92 ? 34.545 -1.720 -50.778 1.00 90.31 92 LYS A C 1
ATOM 756 O O . LYS A 1 92 ? 35.468 -1.461 -51.547 1.00 90.31 92 LYS A O 1
ATOM 761 N N . LYS A 1 93 ? 33.867 -0.750 -50.152 1.00 93.31 93 LYS A N 1
ATOM 762 C CA . LYS A 1 93 ? 34.145 0.682 -50.352 1.00 93.31 93 LYS A CA 1
ATOM 763 C C . LYS A 1 93 ? 35.312 1.138 -49.476 1.00 93.31 93 LYS A C 1
ATOM 765 O O . LYS A 1 93 ? 35.365 0.848 -48.287 1.00 93.31 93 LYS A O 1
ATOM 770 N N . VAL A 1 94 ? 36.191 1.981 -50.021 1.00 91.38 94 VAL A N 1
ATOM 771 C CA . VAL A 1 94 ? 37.337 2.568 -49.286 1.00 91.38 94 VAL A CA 1
ATOM 772 C C . VAL A 1 94 ? 36.888 3.395 -48.069 1.00 91.38 94 VAL A C 1
ATOM 774 O O . VAL A 1 94 ? 37.597 3.488 -47.071 1.00 91.38 94 VAL A O 1
ATOM 777 N N . THR A 1 95 ? 35.676 3.958 -48.106 1.00 91.75 95 THR A N 1
ATOM 778 C CA . THR A 1 95 ? 35.090 4.724 -46.992 1.00 91.75 95 THR A CA 1
ATOM 779 C C . THR A 1 95 ? 34.589 3.858 -45.833 1.00 91.75 95 THR A C 1
ATOM 781 O O . THR A 1 95 ? 34.207 4.400 -44.794 1.00 91.75 95 THR A O 1
ATOM 784 N N . PHE A 1 96 ? 34.533 2.534 -46.000 1.00 90.81 96 PHE A N 1
ATOM 785 C CA . PHE A 1 96 ? 33.919 1.616 -45.043 1.00 90.81 96 PHE A CA 1
ATOM 786 C C . PHE A 1 96 ? 34.516 1.697 -43.629 1.00 90.81 96 PHE A C 1
ATOM 788 O O . PHE A 1 96 ? 33.730 1.856 -42.696 1.00 90.81 96 PHE A O 1
ATOM 795 N N . PRO A 1 97 ? 35.851 1.700 -43.418 1.00 91.19 97 PRO A N 1
ATOM 796 C CA . PRO A 1 97 ? 36.421 1.767 -42.068 1.00 91.19 97 PRO A CA 1
ATOM 797 C C . PRO A 1 97 ? 35.995 3.026 -41.299 1.00 91.19 97 PRO A C 1
ATOM 799 O O . PRO A 1 97 ? 35.678 2.963 -40.110 1.00 91.19 97 PRO A O 1
ATOM 802 N N . PHE A 1 98 ? 35.917 4.166 -41.992 1.00 93.25 98 PHE A N 1
ATOM 803 C CA . PHE A 1 98 ? 35.467 5.425 -41.403 1.00 93.25 98 PHE A CA 1
ATOM 804 C C . PHE A 1 98 ? 33.974 5.379 -41.065 1.00 93.25 98 PHE A C 1
ATOM 806 O O . PHE A 1 98 ? 33.599 5.648 -39.922 1.00 93.25 98 PHE A O 1
ATOM 813 N N . LYS A 1 99 ? 33.118 4.980 -42.019 1.00 91.81 99 LYS A N 1
ATOM 814 C CA . LYS A 1 99 ? 31.671 4.827 -41.780 1.00 91.81 99 LYS A CA 1
ATOM 815 C C . LYS A 1 99 ? 31.392 3.858 -40.630 1.00 91.81 99 LYS A C 1
ATOM 817 O O . LYS A 1 99 ? 30.594 4.172 -39.750 1.00 91.81 99 LYS A O 1
ATOM 822 N N . MET A 1 100 ? 32.093 2.726 -40.596 1.00 93.12 100 MET A N 1
ATOM 823 C CA . MET A 1 100 ? 31.982 1.715 -39.549 1.00 93.12 100 MET A CA 1
ATOM 824 C C . MET A 1 100 ? 32.315 2.293 -38.174 1.00 93.12 100 MET A C 1
ATOM 826 O O . MET A 1 100 ? 31.562 2.077 -37.225 1.00 93.12 100 MET A O 1
ATOM 830 N N . HIS A 1 101 ? 33.403 3.061 -38.056 1.00 93.25 101 HIS A N 1
ATOM 831 C CA . HIS A 1 101 ? 33.770 3.714 -36.801 1.00 93.25 101 HIS A CA 1
ATOM 832 C C . HIS A 1 101 ? 32.662 4.655 -36.303 1.00 93.25 101 HIS A C 1
ATOM 834 O O . HIS A 1 101 ? 32.246 4.568 -35.144 1.00 93.25 101 HIS A O 1
ATOM 840 N N . PHE A 1 102 ? 32.140 5.520 -37.180 1.00 94.19 102 PHE A N 1
ATOM 841 C CA . PHE A 1 102 ? 31.078 6.462 -36.818 1.00 94.19 102 PHE A CA 1
ATOM 842 C C . PHE A 1 102 ? 29.761 5.764 -36.474 1.00 94.19 102 PHE A C 1
ATOM 844 O O . PHE A 1 102 ? 29.144 6.112 -35.466 1.00 94.19 102 PHE A O 1
ATOM 851 N N . MET A 1 103 ? 29.344 4.762 -37.250 1.00 92.81 103 MET A N 1
ATOM 852 C CA . MET A 1 103 ? 28.123 3.998 -36.976 1.00 92.81 103 MET A CA 1
ATOM 853 C C . MET A 1 103 ? 28.227 3.221 -35.667 1.00 92.81 103 MET A C 1
ATOM 855 O O . MET A 1 103 ? 27.313 3.299 -34.850 1.00 92.81 103 MET A O 1
ATOM 859 N N . LYS A 1 104 ? 29.363 2.566 -35.402 1.00 93.75 104 LYS A N 1
ATOM 860 C CA . LYS A 1 104 ? 29.608 1.870 -34.132 1.00 93.75 104 LYS A CA 1
ATOM 861 C C . LYS A 1 104 ? 29.555 2.829 -32.943 1.00 93.75 104 LYS A C 1
ATOM 863 O O . LYS A 1 104 ? 28.930 2.520 -31.929 1.00 93.75 104 LYS A O 1
ATOM 868 N N . LYS A 1 105 ? 30.185 4.005 -33.059 1.00 95.06 105 LYS A N 1
ATOM 869 C CA . LYS A 1 105 ? 30.151 5.043 -32.017 1.00 95.06 105 LYS A CA 1
ATOM 870 C C . LYS A 1 105 ? 28.729 5.561 -31.792 1.00 95.06 105 LYS A C 1
ATOM 872 O O . LYS A 1 105 ? 28.304 5.685 -30.647 1.00 95.06 105 LYS A O 1
ATOM 877 N N . LYS A 1 106 ? 27.983 5.822 -32.870 1.00 93.81 106 LYS A N 1
ATOM 878 C CA . LYS A 1 106 ? 26.585 6.268 -32.810 1.00 93.81 106 LYS A CA 1
ATOM 879 C C . LYS A 1 106 ? 25.698 5.221 -32.141 1.00 93.81 106 LYS A C 1
ATOM 881 O O . LYS A 1 106 ? 24.984 5.568 -31.210 1.00 93.81 106 LYS A O 1
ATOM 886 N N . LEU A 1 107 ? 25.802 3.958 -32.555 1.00 94.12 107 LEU A N 1
ATOM 887 C CA . LEU A 1 107 ? 25.056 2.845 -31.971 1.00 94.12 107 LEU A CA 1
ATOM 888 C C . LEU A 1 107 ? 25.342 2.715 -30.476 1.00 94.12 107 LEU A C 1
ATOM 890 O O . LEU A 1 107 ? 24.405 2.664 -29.689 1.00 94.12 107 LEU A O 1
ATOM 894 N N . LYS A 1 108 ? 26.621 2.725 -30.075 1.00 95.44 108 LYS A N 1
ATOM 895 C CA . LYS A 1 108 ? 27.003 2.669 -28.659 1.00 95.44 108 LYS A CA 1
ATOM 896 C C . LYS A 1 108 ? 26.350 3.802 -27.867 1.00 95.44 108 LYS A C 1
ATOM 898 O O . LYS A 1 108 ? 25.733 3.538 -26.846 1.00 95.44 108 LYS A O 1
ATOM 903 N N . ASN A 1 109 ? 26.435 5.037 -28.363 1.00 95.94 109 ASN A N 1
ATOM 904 C CA . ASN A 1 109 ? 25.829 6.191 -27.700 1.00 95.94 109 ASN A CA 1
ATOM 905 C C . ASN A 1 109 ? 24.300 6.074 -27.609 1.00 95.94 109 ASN A C 1
ATOM 907 O O . ASN A 1 109 ? 23.727 6.422 -26.583 1.00 95.94 109 ASN A O 1
ATOM 911 N N . THR A 1 110 ? 23.637 5.590 -28.663 1.00 94.81 110 THR A N 1
ATOM 912 C CA . THR A 1 110 ? 22.188 5.352 -28.655 1.00 94.81 110 THR A CA 1
ATOM 913 C C . THR A 1 110 ? 21.809 4.277 -27.641 1.00 94.81 110 THR A C 1
ATOM 915 O O . THR A 1 110 ? 20.905 4.509 -26.849 1.00 94.81 110 THR A O 1
ATOM 918 N N . ILE A 1 111 ? 22.523 3.148 -27.608 1.00 94.19 111 ILE A N 1
ATOM 919 C CA . ILE A 1 111 ? 22.284 2.075 -26.634 1.00 94.19 111 ILE A CA 1
ATOM 920 C C . ILE A 1 111 ? 22.457 2.597 -25.207 1.00 94.19 111 ILE A C 1
ATOM 922 O O . ILE A 1 111 ? 21.610 2.339 -24.361 1.00 94.19 111 ILE A O 1
ATOM 926 N N . THR A 1 112 ? 23.522 3.359 -24.939 1.00 96.06 112 THR A N 1
ATOM 927 C CA . THR A 1 112 ? 23.752 3.951 -23.615 1.00 96.06 112 THR A CA 1
ATOM 928 C C . THR A 1 112 ? 22.592 4.852 -23.194 1.00 96.06 112 THR A C 1
ATOM 930 O O . THR A 1 112 ? 22.059 4.649 -22.111 1.00 96.06 112 THR A O 1
ATOM 933 N N . LYS A 1 113 ? 22.136 5.762 -24.064 1.00 96.25 113 LYS A N 1
ATOM 934 C CA . LYS A 1 113 ? 21.002 6.655 -23.765 1.00 96.25 113 LYS A CA 1
ATOM 935 C C . LYS A 1 113 ? 19.701 5.899 -23.496 1.00 96.25 113 LYS A C 1
ATOM 937 O O . LYS A 1 113 ? 19.014 6.191 -22.528 1.00 96.25 113 LYS A O 1
ATOM 942 N N . LEU A 1 114 ? 19.374 4.919 -24.337 1.00 94.50 114 LEU A N 1
ATOM 943 C CA . LEU A 1 114 ? 18.154 4.124 -24.180 1.00 94.50 114 LEU A CA 1
ATOM 944 C C . LEU A 1 114 ? 18.199 3.266 -22.903 1.00 94.50 114 LEU A C 1
ATOM 946 O O . LEU A 1 114 ? 17.189 3.120 -22.221 1.00 94.50 114 LEU A O 1
ATOM 950 N N . ASN A 1 115 ? 19.372 2.748 -22.528 1.00 93.56 115 ASN A N 1
ATOM 951 C CA . ASN A 1 115 ? 19.549 2.034 -21.262 1.00 93.56 115 ASN A CA 1
ATOM 952 C C . ASN A 1 115 ? 19.449 2.961 -20.040 1.00 93.56 115 ASN A C 1
ATOM 954 O O . ASN A 1 115 ? 18.906 2.553 -19.017 1.00 93.56 115 ASN A O 1
ATOM 958 N N . GLU A 1 116 ? 19.961 4.190 -20.126 1.00 96.25 116 GLU A N 1
ATOM 959 C CA . GLU A 1 116 ? 19.783 5.208 -19.081 1.00 96.25 116 GLU A CA 1
ATOM 960 C C . GLU A 1 116 ? 18.299 5.546 -18.891 1.00 96.25 116 GLU A C 1
ATOM 962 O O . GLU A 1 116 ? 17.828 5.623 -17.758 1.00 96.25 116 GLU A O 1
ATOM 967 N N . GLU A 1 117 ? 17.544 5.660 -19.984 1.00 95.50 117 GLU A N 1
ATOM 968 C CA . GLU A 1 117 ? 16.099 5.898 -19.956 1.00 95.50 117 GLU A CA 1
ATOM 969 C C . GLU A 1 117 ? 15.331 4.722 -19.329 1.00 95.50 117 GLU A C 1
ATOM 971 O O . GLU A 1 117 ? 14.521 4.929 -18.425 1.00 95.50 117 GLU A O 1
ATOM 976 N N . ILE A 1 118 ? 15.654 3.477 -19.709 1.00 93.50 118 ILE A N 1
ATOM 977 C CA . ILE A 1 118 ? 15.130 2.267 -19.047 1.00 93.50 118 ILE A CA 1
ATOM 978 C C . ILE A 1 118 ? 15.454 2.281 -17.550 1.00 93.50 118 ILE A C 1
ATOM 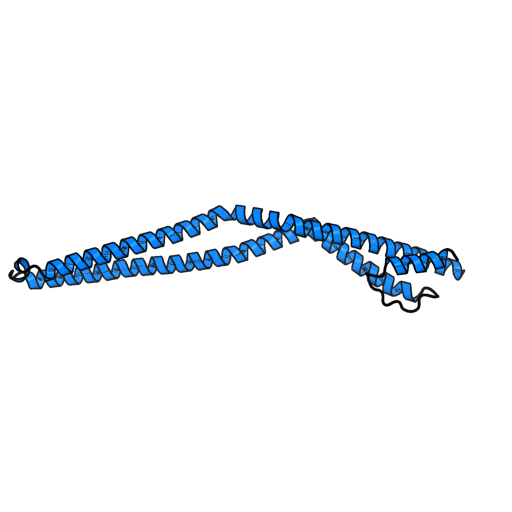980 O O . ILE A 1 118 ? 14.594 1.964 -16.732 1.00 93.50 118 ILE A O 1
ATOM 984 N N . SER A 1 119 ? 16.681 2.642 -17.171 1.00 94.75 119 SER A N 1
ATOM 985 C CA . SER A 1 119 ? 17.089 2.704 -15.765 1.00 94.75 119 SER A CA 1
ATOM 986 C C . SER A 1 119 ? 16.268 3.743 -14.996 1.00 94.75 119 SER A C 1
ATOM 988 O O . SER A 1 119 ? 15.739 3.438 -13.928 1.00 94.75 119 SER A O 1
ATOM 990 N N . SER A 1 120 ? 16.083 4.935 -15.571 1.00 96.12 120 SER A N 1
ATOM 991 C CA . SER A 1 120 ? 15.250 6.001 -15.003 1.00 96.12 120 SER A CA 1
ATOM 992 C C . SER A 1 120 ? 13.812 5.531 -14.781 1.00 96.12 120 SER A C 1
ATOM 994 O O . SER A 1 120 ? 13.308 5.614 -13.662 1.00 96.12 120 SER A O 1
ATOM 996 N N . LEU A 1 121 ? 13.180 4.954 -15.809 1.00 94.94 121 LEU A N 1
ATOM 997 C CA . LEU A 1 121 ? 11.823 4.403 -15.716 1.00 94.94 121 LEU A CA 1
ATOM 998 C C . LEU A 1 121 ? 11.737 3.262 -14.690 1.00 94.94 121 LEU A C 1
ATOM 1000 O O . LEU A 1 121 ? 10.737 3.120 -13.990 1.00 94.94 121 LEU A O 1
ATOM 1004 N N . SER A 1 122 ? 12.790 2.449 -14.559 1.00 93.81 122 SER A N 1
ATOM 1005 C CA . SER A 1 122 ? 12.842 1.362 -13.577 1.00 93.81 122 SER A CA 1
ATOM 1006 C C . SER A 1 122 ? 12.897 1.886 -12.147 1.00 93.81 122 SER A C 1
ATOM 1008 O O . SER A 1 122 ? 12.281 1.299 -11.256 1.00 93.81 122 SER A O 1
ATOM 1010 N N . ILE A 1 123 ? 13.659 2.955 -11.918 1.00 95.38 123 ILE A N 1
ATOM 1011 C CA . ILE A 1 123 ? 13.767 3.620 -10.620 1.00 95.38 123 ILE A CA 1
ATOM 1012 C C . ILE A 1 123 ? 12.427 4.268 -10.264 1.00 95.38 123 ILE A C 1
ATOM 1014 O O . ILE A 1 123 ? 11.922 4.059 -9.164 1.00 95.38 123 ILE A O 1
ATOM 1018 N N . GLU A 1 124 ? 11.814 4.984 -11.204 1.00 94.44 124 GLU A N 1
ATOM 1019 C CA . GLU A 1 124 ? 10.490 5.585 -11.026 1.00 94.44 124 GLU A CA 1
ATOM 1020 C C . GLU A 1 124 ? 9.435 4.528 -10.672 1.00 94.44 124 GLU A C 1
ATOM 1022 O O . GLU A 1 124 ? 8.727 4.653 -9.676 1.00 94.44 124 GLU A O 1
ATOM 1027 N N . ASN A 1 125 ? 9.406 3.413 -11.403 1.00 94.88 125 ASN A N 1
ATOM 1028 C CA . ASN A 1 125 ? 8.513 2.292 -11.119 1.00 94.88 125 ASN A CA 1
ATOM 1029 C C . ASN A 1 125 ? 8.745 1.657 -9.743 1.00 94.88 125 ASN A C 1
ATOM 1031 O O . ASN A 1 125 ? 7.797 1.160 -9.131 1.00 94.88 125 ASN A O 1
ATOM 1035 N N . ARG A 1 126 ? 9.985 1.658 -9.244 1.00 94.88 126 ARG A N 1
ATOM 1036 C CA . ARG A 1 126 ? 10.273 1.226 -7.874 1.00 94.88 126 ARG A CA 1
ATOM 1037 C C . ARG A 1 126 ? 9.647 2.184 -6.860 1.00 94.88 126 ARG A C 1
ATOM 1039 O O . ARG A 1 126 ? 8.988 1.709 -5.942 1.00 94.88 126 ARG A O 1
ATOM 1046 N N . PHE A 1 127 ? 9.799 3.493 -7.049 1.00 94.56 127 PHE A N 1
ATOM 1047 C CA . PHE A 1 127 ? 9.182 4.488 -6.170 1.00 94.56 127 PHE A CA 1
ATOM 1048 C C . PHE A 1 127 ? 7.656 4.417 -6.193 1.00 94.56 127 PHE A C 1
ATOM 1050 O O . PHE A 1 127 ? 7.036 4.462 -5.137 1.00 94.56 127 PHE A O 1
ATOM 1057 N N . ILE A 1 128 ? 7.046 4.233 -7.367 1.00 92.25 128 ILE A N 1
ATOM 1058 C CA . ILE A 1 128 ? 5.592 4.061 -7.482 1.00 92.25 128 ILE A CA 1
ATOM 1059 C C . ILE A 1 128 ? 5.129 2.824 -6.699 1.00 92.25 128 ILE A C 1
ATOM 1061 O O . ILE A 1 128 ? 4.152 2.894 -5.960 1.00 92.25 128 ILE A O 1
ATOM 1065 N N . ARG A 1 129 ? 5.849 1.697 -6.795 1.00 91.00 129 ARG A N 1
ATOM 1066 C CA . ARG A 1 129 ? 5.534 0.496 -6.000 1.00 91.00 129 ARG A CA 1
ATOM 1067 C C . ARG A 1 129 ? 5.630 0.750 -4.498 1.00 91.00 129 ARG A C 1
ATOM 1069 O O . ARG A 1 129 ? 4.729 0.353 -3.769 1.00 91.00 129 ARG A O 1
ATOM 1076 N N . GLU A 1 130 ? 6.701 1.397 -4.044 1.00 92.56 130 GLU A N 1
ATOM 1077 C CA . GLU A 1 130 ? 6.867 1.760 -2.631 1.00 92.56 130 GLU A CA 1
ATOM 1078 C C . GLU A 1 130 ? 5.740 2.703 -2.171 1.00 92.56 130 GLU A C 1
ATOM 1080 O O . GLU A 1 130 ? 5.178 2.510 -1.096 1.00 92.56 130 GLU A O 1
ATOM 1085 N N . LYS A 1 131 ? 5.326 3.654 -3.016 1.00 91.38 131 LYS A N 1
ATOM 1086 C CA . LYS A 1 131 ? 4.205 4.561 -2.743 1.00 91.38 131 LYS A CA 1
ATOM 1087 C C . LYS A 1 131 ? 2.871 3.818 -2.616 1.00 91.38 131 LYS A C 1
ATOM 1089 O O . LYS A 1 131 ? 2.141 4.078 -1.670 1.00 91.38 131 LYS A O 1
ATOM 1094 N N . ILE A 1 132 ? 2.572 2.867 -3.504 1.00 88.69 132 ILE A N 1
ATOM 1095 C CA . ILE A 1 132 ? 1.352 2.036 -3.429 1.00 88.69 132 ILE A CA 1
ATOM 1096 C C . ILE A 1 132 ? 1.318 1.206 -2.137 1.00 88.69 132 ILE A C 1
ATOM 1098 O O . ILE A 1 132 ? 0.271 1.108 -1.506 1.00 88.69 132 ILE A O 1
ATOM 1102 N N . ILE A 1 133 ? 2.454 0.648 -1.708 1.00 88.31 133 ILE A N 1
ATOM 1103 C CA . ILE A 1 133 ? 2.542 -0.075 -0.427 1.00 88.31 133 ILE A CA 1
ATOM 1104 C C . ILE A 1 133 ? 2.284 0.876 0.751 1.00 88.31 133 ILE A C 1
ATOM 1106 O O . ILE A 1 133 ? 1.571 0.531 1.691 1.00 88.31 133 ILE A O 1
ATOM 1110 N N . ASN A 1 134 ? 2.835 2.089 0.698 1.00 90.44 134 ASN A N 1
ATOM 1111 C CA . ASN A 1 134 ? 2.620 3.085 1.745 1.00 90.44 134 ASN A CA 1
ATOM 1112 C C . ASN A 1 134 ? 1.167 3.575 1.794 1.00 90.44 134 ASN A C 1
ATOM 1114 O O . ASN A 1 134 ? 0.660 3.803 2.888 1.00 90.44 134 ASN A O 1
ATOM 1118 N N . TRP A 1 135 ? 0.485 3.680 0.648 1.00 88.81 135 TRP A N 1
ATOM 1119 C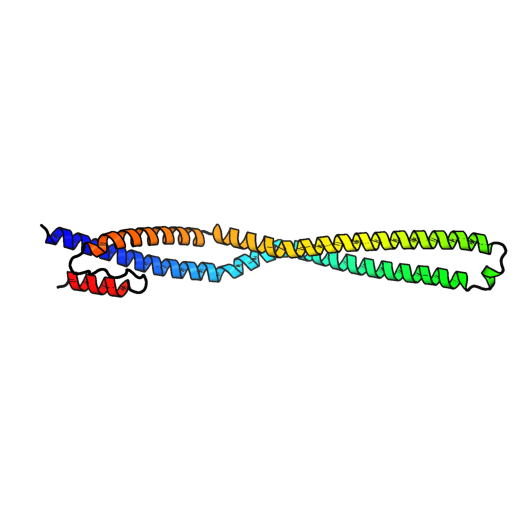 CA . TRP A 1 135 ? -0.936 4.033 0.585 1.00 88.81 135 TRP A CA 1
ATOM 1120 C C . TRP A 1 135 ? -1.800 3.087 1.421 1.00 88.81 135 TRP A C 1
ATOM 1122 O O . TRP A 1 135 ? -2.661 3.549 2.162 1.00 88.81 135 TRP A O 1
ATOM 1132 N N . GLU A 1 136 ? -1.551 1.778 1.358 1.00 82.69 136 GLU A N 1
ATOM 1133 C CA . GLU A 1 136 ? -2.298 0.791 2.147 1.00 82.69 136 GLU A CA 1
ATOM 1134 C C . GLU A 1 136 ? -2.171 1.056 3.657 1.00 82.69 136 GLU A C 1
ATOM 1136 O O . GLU A 1 136 ? -3.167 1.114 4.382 1.00 82.69 136 GLU A O 1
ATOM 1141 N N . GLN A 1 137 ? -0.944 1.290 4.126 1.00 87.19 137 GLN A N 1
ATOM 1142 C CA . GLN A 1 137 ? -0.681 1.575 5.536 1.00 87.19 137 GLN A CA 1
ATOM 1143 C C . GLN A 1 137 ? -1.265 2.924 5.963 1.00 87.19 137 GLN A C 1
ATOM 1145 O O . GLN A 1 137 ? -1.891 3.026 7.017 1.00 87.19 137 GLN A O 1
ATOM 1150 N N . GLU A 1 138 ? -1.080 3.960 5.147 1.00 89.19 138 GLU A N 1
ATOM 1151 C CA . GLU A 1 138 ? -1.529 5.312 5.459 1.00 89.19 138 GLU A CA 1
ATOM 1152 C C . GLU A 1 138 ? -3.056 5.402 5.514 1.00 89.19 138 GLU A C 1
ATOM 1154 O O . GLU A 1 138 ? -3.601 5.975 6.460 1.00 89.19 138 GLU A O 1
ATOM 1159 N N . LEU A 1 139 ? -3.758 4.786 4.559 1.00 87.44 139 LEU A N 1
ATOM 1160 C CA . LEU A 1 139 ? -5.221 4.744 4.558 1.00 87.44 139 LEU A CA 1
ATOM 1161 C C . LEU A 1 139 ? -5.756 3.961 5.755 1.00 87.44 139 LEU A C 1
ATOM 1163 O O . LEU A 1 139 ? -6.700 4.415 6.401 1.00 87.44 139 LEU A O 1
ATOM 1167 N N . SER A 1 140 ? -5.109 2.851 6.124 1.00 83.44 140 SER A N 1
ATOM 1168 C CA . SER A 1 140 ? -5.474 2.113 7.335 1.00 83.44 140 SER A CA 1
ATOM 1169 C C . SER A 1 140 ? -5.309 2.960 8.599 1.00 83.44 140 SER A C 1
ATOM 1171 O O . SER A 1 140 ? -6.164 2.919 9.483 1.00 83.44 140 SER A O 1
ATOM 1173 N N . VAL A 1 141 ? -4.220 3.726 8.714 1.00 88.00 141 VAL A N 1
ATOM 1174 C CA . VAL A 1 141 ? -3.985 4.605 9.871 1.00 88.00 141 VAL A CA 1
ATOM 1175 C C . VAL A 1 141 ? -5.006 5.741 9.909 1.00 88.00 141 VAL A C 1
ATOM 1177 O O . VAL A 1 141 ? -5.552 6.027 10.975 1.00 88.00 141 VAL A O 1
ATOM 1180 N N . ARG A 1 142 ? -5.305 6.361 8.762 1.00 86.44 142 ARG A N 1
ATOM 1181 C CA . ARG A 1 142 ? -6.328 7.413 8.661 1.00 86.44 142 ARG A CA 1
ATOM 1182 C C . ARG A 1 142 ? -7.711 6.896 9.060 1.00 86.44 142 ARG A C 1
ATOM 1184 O O . ARG A 1 142 ? -8.402 7.582 9.808 1.00 86.44 142 ARG A O 1
ATOM 1191 N N . ALA A 1 143 ? -8.076 5.682 8.647 1.00 84.62 143 ALA A N 1
ATOM 1192 C CA . ALA A 1 143 ? -9.349 5.059 9.016 1.00 84.62 143 ALA A CA 1
ATOM 1193 C C . ALA A 1 143 ? -9.468 4.822 10.516 1.00 84.62 143 ALA A C 1
ATOM 1195 O O . ALA A 1 143 ? -10.443 5.240 11.136 1.00 84.62 143 ALA A O 1
ATOM 1196 N N . LEU A 1 144 ? -8.433 4.251 11.130 1.00 85.62 144 LEU A N 1
ATOM 1197 C CA . LEU A 1 144 ? -8.404 4.066 12.579 1.00 85.62 144 LEU A CA 1
ATOM 1198 C C . LEU A 1 144 ? -8.472 5.396 13.333 1.00 85.62 144 LEU A C 1
ATOM 1200 O O . LEU A 1 144 ? -9.118 5.480 14.376 1.00 85.62 144 LEU A O 1
ATOM 1204 N N . HIS A 1 145 ? -7.814 6.435 12.819 1.00 87.19 145 HIS A N 1
ATOM 1205 C CA . HIS A 1 145 ? -7.858 7.752 13.436 1.00 87.19 145 HIS A CA 1
ATOM 1206 C C . HIS A 1 145 ? -9.263 8.356 13.388 1.00 87.19 145 HIS A C 1
ATOM 1208 O O . HIS A 1 145 ? -9.741 8.806 14.426 1.00 87.19 145 HIS A O 1
ATOM 1214 N N . GLN A 1 146 ? -9.945 8.291 12.242 1.00 84.44 146 GLN A N 1
ATOM 1215 C CA . GLN A 1 146 ? -11.321 8.778 12.112 1.00 84.44 146 GLN A CA 1
ATOM 1216 C C . GLN A 1 146 ? -12.303 7.997 12.989 1.00 84.44 146 GLN A C 1
ATOM 1218 O O . GLN A 1 146 ? -13.120 8.609 13.672 1.00 84.44 146 GLN A O 1
ATOM 1223 N N . ILE A 1 147 ? -12.181 6.664 13.050 1.00 85.62 147 ILE A N 1
ATOM 1224 C CA . ILE A 1 147 ? -12.990 5.837 13.960 1.00 85.62 147 ILE A CA 1
ATOM 1225 C C . ILE A 1 147 ? -12.773 6.278 15.413 1.00 85.62 147 ILE A C 1
ATOM 1227 O O . ILE A 1 147 ? -13.728 6.398 16.176 1.00 85.62 147 ILE A O 1
ATOM 1231 N N . ARG A 1 148 ? -11.521 6.555 15.798 1.00 85.69 148 ARG A N 1
ATOM 1232 C CA . ARG A 1 148 ? -11.164 6.981 17.157 1.00 85.69 148 ARG A CA 1
ATOM 1233 C C . ARG A 1 148 ? -11.672 8.380 17.513 1.00 85.69 148 ARG A C 1
ATOM 1235 O O . ARG A 1 148 ? -11.984 8.624 18.675 1.00 85.69 148 ARG A O 1
ATOM 1242 N N . GLU A 1 149 ? -11.704 9.297 16.552 1.00 86.81 149 GLU A N 1
ATOM 1243 C CA . GLU A 1 149 ? -12.243 10.651 16.739 1.00 86.81 149 GLU A CA 1
ATOM 1244 C C . GLU A 1 149 ? -13.777 10.700 16.681 1.00 86.81 149 GLU A C 1
ATOM 1246 O O . GLU A 1 149 ? -14.373 11.712 17.047 1.00 86.81 149 GLU A O 1
ATOM 1251 N N . GLY A 1 150 ? -14.420 9.610 16.255 1.00 85.06 150 GLY A N 1
ATOM 1252 C CA . GLY A 1 150 ? -15.869 9.486 16.219 1.00 85.06 150 GLY A CA 1
ATOM 1253 C C . GLY A 1 150 ? -16.523 9.574 17.601 1.00 85.06 150 GLY A C 1
ATOM 1254 O O . GLY A 1 150 ? -15.985 9.115 18.613 1.00 85.06 150 GLY A O 1
ATOM 1255 N N . GLU A 1 151 ? -17.738 10.124 17.626 1.00 86.44 151 GLU A N 1
ATOM 1256 C CA . GLU A 1 151 ? -18.546 10.280 18.842 1.00 86.44 151 GLU A CA 1
ATOM 1257 C C . GLU A 1 151 ? -18.802 8.932 19.537 1.00 86.44 151 GLU A C 1
ATOM 1259 O O . GLU A 1 151 ? -18.676 8.825 20.757 1.00 86.44 151 GLU A O 1
ATOM 1264 N N . ASP A 1 152 ? -19.063 7.876 18.761 1.00 85.06 152 ASP A N 1
ATOM 1265 C CA . ASP A 1 152 ? -19.300 6.525 19.281 1.00 85.06 152 ASP A CA 1
ATOM 1266 C C . ASP A 1 152 ? -18.098 5.976 20.062 1.00 85.06 152 ASP A C 1
ATOM 1268 O O . ASP A 1 152 ? -18.268 5.376 21.127 1.00 85.06 152 ASP A O 1
ATOM 1272 N N . PHE A 1 153 ? -16.873 6.208 19.573 1.00 86.75 153 PHE A N 1
ATOM 1273 C CA . PHE A 1 153 ? -15.655 5.764 20.252 1.00 86.75 153 PHE A CA 1
ATOM 1274 C C . PHE A 1 153 ? -15.384 6.586 21.517 1.00 86.75 153 PHE A C 1
ATOM 1276 O O . PHE A 1 153 ? -14.977 6.034 22.542 1.00 86.75 153 PHE A O 1
ATOM 1283 N N . HIS A 1 154 ? -15.668 7.891 21.488 1.00 89.38 154 HIS A N 1
ATOM 1284 C CA . HIS A 1 154 ? -15.562 8.738 22.675 1.00 89.38 154 HIS A CA 1
ATOM 1285 C C . HIS A 1 154 ? -16.544 8.304 23.772 1.00 89.38 154 HIS A C 1
ATOM 1287 O O . HIS A 1 154 ? -16.144 8.084 24.917 1.00 89.38 154 HIS A O 1
ATOM 1293 N N . ASN A 1 155 ? -17.808 8.081 23.402 1.00 89.81 155 ASN A N 1
ATOM 1294 C CA . ASN A 1 155 ? -18.845 7.573 24.300 1.00 89.81 155 ASN A CA 1
ATOM 1295 C C . ASN A 1 155 ? -18.471 6.196 24.873 1.00 89.81 155 ASN A C 1
ATOM 1297 O O . ASN A 1 155 ? -18.679 5.928 26.059 1.00 89.81 155 ASN A O 1
ATOM 1301 N N . TYR A 1 156 ? -17.865 5.331 24.055 1.00 90.25 156 TYR A N 1
ATOM 1302 C CA . TYR A 1 156 ? -17.339 4.044 24.498 1.00 90.25 156 TYR A CA 1
ATOM 1303 C C . TYR A 1 156 ? -16.215 4.198 25.542 1.00 90.25 156 TYR A C 1
ATOM 1305 O O . TYR A 1 156 ? -16.259 3.540 26.587 1.00 90.25 156 TYR A O 1
ATOM 1313 N N . GLU A 1 157 ? -15.239 5.091 25.322 1.00 90.62 157 GLU A N 1
ATOM 1314 C CA . GLU A 1 157 ? -14.183 5.376 26.307 1.00 90.62 157 GLU A CA 1
ATOM 1315 C C . GLU A 1 157 ? -14.749 5.920 27.628 1.00 90.62 157 GLU A C 1
ATOM 1317 O O . GLU A 1 157 ? -14.319 5.496 28.708 1.00 90.62 157 GLU A O 1
ATOM 1322 N N . GLU A 1 158 ? -15.718 6.838 27.573 1.00 92.06 158 GLU A N 1
ATOM 1323 C CA . GLU A 1 158 ? -16.360 7.375 28.775 1.00 92.06 158 GLU A CA 1
ATOM 1324 C C . GLU A 1 158 ? -17.068 6.285 29.584 1.00 92.06 158 GLU A C 1
ATOM 1326 O O . GLU A 1 158 ? -16.933 6.226 30.812 1.00 92.06 158 GLU A O 1
ATOM 1331 N N . LEU A 1 159 ? -17.794 5.390 28.909 1.00 91.25 159 LEU A N 1
ATOM 1332 C CA . LEU A 1 159 ? -18.473 4.267 29.551 1.00 91.25 159 LEU A CA 1
ATOM 1333 C C . LEU A 1 159 ? -17.490 3.270 30.168 1.00 91.25 159 LEU A C 1
ATOM 1335 O O . LEU A 1 159 ? -17.766 2.758 31.253 1.00 91.25 159 LEU A O 1
ATOM 1339 N N . ILE A 1 160 ? -16.327 3.030 29.551 1.00 90.19 160 ILE A N 1
ATOM 1340 C CA . ILE A 1 160 ? -15.266 2.222 30.171 1.00 90.19 160 ILE A CA 1
ATOM 1341 C C . ILE A 1 160 ? -14.771 2.871 31.465 1.00 90.19 160 ILE A C 1
ATOM 1343 O O . ILE A 1 160 ? -14.678 2.185 32.483 1.00 90.19 160 ILE A O 1
ATOM 1347 N N . ARG A 1 161 ? -14.512 4.184 31.469 1.00 91.62 161 ARG A N 1
ATOM 1348 C CA . ARG A 1 161 ? -14.071 4.888 32.687 1.00 91.62 161 ARG A CA 1
ATOM 1349 C C . ARG A 1 161 ? -15.124 4.811 33.793 1.00 91.62 161 ARG A C 1
ATOM 1351 O O . ARG A 1 161 ? -14.784 4.540 34.944 1.00 91.62 161 ARG A O 1
ATOM 1358 N N . LYS A 1 162 ? -16.406 4.997 33.453 1.00 91.12 162 LYS A N 1
ATOM 1359 C CA . LYS A 1 162 ? -17.524 4.841 34.401 1.00 91.12 162 LYS A CA 1
ATOM 1360 C C . LYS A 1 162 ? -17.609 3.413 34.942 1.00 91.12 162 LYS A C 1
ATOM 1362 O O . LYS A 1 162 ? -17.701 3.233 36.154 1.00 91.12 162 LYS A O 1
ATOM 1367 N N . LYS A 1 163 ? -17.499 2.407 34.069 1.00 89.38 163 LYS A N 1
ATOM 1368 C CA . LYS A 1 163 ? -17.460 0.987 34.446 1.00 89.38 163 LYS A CA 1
ATOM 1369 C C . LYS A 1 163 ? -16.348 0.719 35.460 1.00 89.38 163 LYS A C 1
ATOM 1371 O O . LYS A 1 163 ? -16.602 0.111 36.494 1.00 89.38 163 LYS A O 1
ATOM 1376 N N . ASP A 1 164 ? -15.130 1.178 35.184 1.00 87.50 164 ASP A N 1
ATOM 1377 C CA . ASP A 1 164 ? -13.974 0.927 36.046 1.00 87.50 164 ASP A CA 1
ATOM 1378 C C . ASP A 1 164 ? -14.126 1.600 37.420 1.00 87.50 164 ASP A C 1
ATOM 1380 O O . ASP A 1 164 ? -13.834 0.974 38.442 1.00 87.50 164 ASP A O 1
ATOM 1384 N N . ASN A 1 165 ? -14.675 2.819 37.465 1.00 90.12 165 ASN A N 1
ATOM 1385 C CA . ASN A 1 165 ? -14.997 3.504 38.720 1.00 90.12 165 ASN A CA 1
ATOM 1386 C C . ASN A 1 165 ? -16.030 2.725 39.549 1.00 90.12 165 ASN A C 1
ATOM 1388 O O . ASN A 1 165 ? -15.795 2.457 40.727 1.00 90.12 165 ASN A O 1
ATOM 1392 N N . ILE A 1 166 ? -17.131 2.285 38.932 1.00 87.25 166 ILE A N 1
ATOM 1393 C CA . ILE A 1 166 ? -18.175 1.511 39.621 1.00 87.25 166 ILE A CA 1
ATOM 1394 C C . ILE A 1 166 ? -17.621 0.177 40.133 1.00 87.25 166 ILE A C 1
ATOM 1396 O O . ILE A 1 166 ? -17.921 -0.231 41.253 1.00 87.25 166 ILE A O 1
ATOM 1400 N N . ILE A 1 167 ? -16.764 -0.499 39.361 1.00 85.12 167 ILE A N 1
ATOM 1401 C CA . ILE A 1 167 ? -16.109 -1.738 39.804 1.00 85.12 167 ILE A CA 1
ATOM 1402 C C . ILE A 1 167 ? -15.244 -1.489 41.046 1.00 85.12 167 ILE A C 1
ATOM 1404 O O . ILE A 1 167 ? -15.249 -2.313 41.963 1.00 85.12 167 ILE A O 1
ATOM 1408 N N . LEU A 1 168 ? -14.494 -0.384 41.095 1.00 85.81 168 LEU A N 1
ATOM 1409 C CA . LEU A 1 168 ? -13.691 -0.024 42.267 1.00 85.81 168 LEU A CA 1
ATOM 1410 C C . LEU A 1 168 ? -14.571 0.229 43.497 1.00 85.81 168 LEU A C 1
ATOM 1412 O O . LEU A 1 168 ? -14.275 -0.293 44.575 1.00 85.81 168 LEU A O 1
ATOM 1416 N N . GLU A 1 169 ? -15.673 0.962 43.333 1.00 85.38 169 GLU A N 1
ATOM 1417 C CA . GLU A 1 169 ? -16.634 1.215 44.412 1.00 85.38 169 GLU A CA 1
ATOM 1418 C C . GLU A 1 169 ? -17.292 -0.078 44.906 1.00 85.38 169 GLU A C 1
ATOM 1420 O O . GLU A 1 169 ? -17.334 -0.336 46.110 1.00 85.38 169 GLU A O 1
ATOM 1425 N N . LEU A 1 170 ? -17.731 -0.948 43.995 1.00 83.69 170 LEU A N 1
ATOM 1426 C CA . LEU A 1 170 ? -18.322 -2.242 44.334 1.00 83.69 170 LEU A CA 1
ATOM 1427 C C . LEU A 1 170 ? -17.328 -3.155 45.057 1.00 83.69 170 LEU A C 1
ATOM 1429 O O . LEU A 1 170 ? -17.693 -3.776 46.057 1.00 83.69 170 LEU A O 1
ATOM 1433 N N . LYS A 1 171 ? -16.062 -3.200 44.619 1.00 82.81 171 LYS A N 1
ATOM 1434 C CA . LYS A 1 171 ? -14.994 -3.946 45.309 1.00 82.81 171 LYS A CA 1
ATOM 1435 C C . LYS A 1 171 ? -14.773 -3.455 46.738 1.00 82.81 171 LYS A C 1
ATOM 1437 O O . LYS A 1 171 ? -14.457 -4.265 47.606 1.00 82.81 171 LYS A O 1
ATOM 1442 N N . TYR A 1 172 ? -14.946 -2.159 46.990 1.00 83.38 172 TYR A N 1
ATOM 1443 C CA . TYR A 1 172 ? -14.844 -1.588 48.330 1.00 83.38 172 TYR A CA 1
ATOM 1444 C C . TYR A 1 172 ? -16.093 -1.856 49.183 1.00 83.38 172 TYR A C 1
ATOM 1446 O O . TYR A 1 172 ? -15.978 -2.162 50.368 1.00 83.38 172 TYR A O 1
ATOM 1454 N N . LEU A 1 173 ? -17.289 -1.760 48.598 1.00 81.69 173 LEU A N 1
ATOM 1455 C CA . LEU A 1 173 ? -18.556 -1.804 49.332 1.00 81.69 173 LEU A CA 1
ATOM 1456 C C . LEU A 1 173 ? -19.059 -3.222 49.610 1.00 81.69 173 LEU A C 1
ATOM 1458 O O . LEU A 1 173 ? -19.539 -3.477 50.717 1.00 81.69 173 LEU A O 1
ATOM 1462 N N . LEU A 1 174 ? -18.935 -4.147 48.653 1.00 78.31 174 LEU A N 1
ATOM 1463 C CA . LEU A 1 174 ? -19.442 -5.520 48.774 1.00 78.31 174 LEU A CA 1
ATOM 1464 C C . LEU A 1 174 ? -18.901 -6.268 50.009 1.00 78.31 174 LEU A C 1
ATOM 1466 O O . LEU A 1 174 ? -19.713 -6.865 50.717 1.00 78.31 174 LEU A O 1
ATOM 1470 N N . PRO A 1 175 ? -17.597 -6.194 50.356 1.00 79.00 175 PRO A N 1
ATOM 1471 C CA . PRO A 1 175 ? -17.065 -6.841 51.561 1.00 79.00 175 PRO A CA 1
ATOM 1472 C C . PRO A 1 175 ? -17.606 -6.263 52.875 1.00 79.00 175 PRO A C 1
ATOM 1474 O O . PRO A 1 175 ? -17.450 -6.871 53.931 1.00 79.00 175 PRO A O 1
ATOM 1477 N N . THR A 1 176 ? -18.217 -5.073 52.840 1.00 76.62 176 THR A N 1
ATOM 1478 C CA . THR A 1 176 ? -18.763 -4.412 54.036 1.00 76.62 176 THR A CA 1
ATOM 1479 C C . THR A 1 176 ? -20.203 -4.819 54.351 1.00 76.62 176 THR A C 1
ATOM 1481 O O . THR A 1 176 ? -20.728 -4.413 55.392 1.00 76.62 176 THR A O 1
ATOM 1484 N N . ILE A 1 177 ? -20.845 -5.608 53.479 1.00 74.38 177 ILE A N 1
ATOM 1485 C CA . ILE A 1 177 ? -22.208 -6.113 53.671 1.00 74.38 177 ILE A CA 1
ATOM 1486 C C . ILE A 1 177 ? -22.152 -7.471 54.401 1.00 74.38 177 ILE A C 1
ATOM 1488 O O . ILE A 1 177 ? -21.532 -8.416 53.903 1.00 74.38 177 ILE A O 1
ATOM 1492 N N . PRO A 1 178 ? -22.808 -7.612 55.571 1.00 67.62 178 PRO A N 1
ATOM 1493 C CA . PRO A 1 178 ? -22.851 -8.875 56.306 1.00 67.62 178 PRO A CA 1
ATOM 1494 C C . PRO A 1 178 ? -23.461 -10.002 55.459 1.00 67.62 178 PRO A C 1
ATOM 1496 O O . PRO A 1 178 ? -24.501 -9.818 54.837 1.00 67.62 178 PRO A O 1
ATOM 1499 N N . GLY A 1 179 ? -22.834 -11.181 55.443 1.00 65.00 179 GLY A N 1
ATOM 1500 C CA . GLY A 1 179 ? -23.313 -12.337 54.668 1.00 65.00 179 GLY A CA 1
ATOM 1501 C C . GLY A 1 179 ? -22.791 -12.412 53.225 1.00 65.00 179 GLY A C 1
ATOM 1502 O O . GLY A 1 179 ? -22.963 -13.445 52.569 1.00 65.00 179 GLY A O 1
ATOM 1503 N N . ILE A 1 180 ? -22.087 -11.382 52.745 1.00 65.81 180 ILE A N 1
ATOM 1504 C CA . ILE A 1 180 ? -21.309 -11.432 51.502 1.00 65.81 180 ILE A CA 1
ATOM 1505 C C . ILE A 1 180 ? -19.873 -11.865 51.849 1.00 65.81 180 ILE A C 1
ATOM 1507 O O . ILE A 1 180 ? -18.982 -11.059 52.084 1.00 65.81 180 ILE A O 1
ATOM 1511 N N . ILE A 1 181 ? -19.661 -13.182 51.933 1.00 56.25 181 ILE A N 1
ATOM 1512 C CA . ILE A 1 181 ? -18.325 -13.820 51.931 1.00 56.25 181 ILE A CA 1
ATOM 1513 C C . ILE A 1 181 ? -17.659 -13.459 50.595 1.00 56.25 181 ILE A C 1
ATOM 1515 O O . ILE A 1 181 ? -18.397 -13.460 49.610 1.00 56.25 181 ILE A O 1
ATOM 1519 N N . PRO A 1 182 ? -16.347 -13.136 50.529 1.00 53.69 182 PRO A N 1
ATOM 1520 C CA . PRO A 1 182 ? -15.719 -12.497 49.372 1.00 53.69 182 PRO A CA 1
ATOM 1521 C C . PRO A 1 182 ? -16.043 -13.256 48.089 1.00 53.69 182 PRO A C 1
ATOM 1523 O O . PRO A 1 182 ? -15.481 -14.309 47.801 1.00 53.69 182 PRO A O 1
ATOM 1526 N N . ILE A 1 183 ? -17.007 -12.722 47.346 1.00 55.66 183 ILE A N 1
ATOM 1527 C CA . ILE A 1 183 ? -17.312 -13.175 46.003 1.00 55.66 183 ILE A CA 1
ATOM 1528 C C . ILE A 1 183 ? -16.189 -12.574 45.173 1.00 55.66 183 ILE A C 1
ATOM 1530 O O . ILE A 1 183 ? -16.023 -11.353 45.175 1.00 55.66 183 ILE A O 1
ATOM 1534 N N . GLU A 1 184 ? -15.392 -13.409 44.510 1.00 54.81 184 GLU A N 1
ATOM 1535 C CA . GLU A 1 184 ? -14.557 -12.936 43.410 1.00 54.81 184 GLU A CA 1
ATOM 1536 C C . GLU A 1 184 ? -15.494 -12.233 42.425 1.00 54.81 184 GLU A C 1
ATOM 1538 O O . GLU A 1 184 ? -16.316 -12.862 41.756 1.00 54.81 184 GLU A O 1
ATOM 1543 N N . PHE A 1 185 ? -15.478 -10.901 42.463 1.00 58.94 185 PHE A N 1
ATOM 1544 C CA . PHE A 1 185 ? -16.375 -10.075 41.679 1.00 58.94 185 PHE A CA 1
ATOM 1545 C C . PHE A 1 185 ? -16.005 -10.244 40.206 1.00 58.94 185 PHE A C 1
ATOM 1547 O O . PHE A 1 185 ? -15.002 -9.698 39.746 1.00 58.94 185 PHE A O 1
ATOM 1554 N N . ASP A 1 186 ? -16.812 -11.026 39.495 1.00 64.88 186 ASP A N 1
ATOM 1555 C CA . ASP A 1 186 ? -16.716 -11.245 38.057 1.00 64.88 186 ASP A CA 1
ATOM 1556 C C . ASP A 1 186 ? -17.935 -10.617 37.369 1.00 64.88 186 ASP A C 1
ATOM 1558 O O . ASP A 1 186 ? -19.077 -10.806 37.802 1.00 64.88 186 ASP A O 1
ATOM 1562 N N . LEU A 1 187 ? -17.686 -9.889 36.277 1.00 63.44 187 LEU A N 1
ATOM 1563 C CA . LEU A 1 187 ? -18.700 -9.236 35.442 1.00 63.44 187 LEU A CA 1
ATOM 1564 C C . LEU A 1 187 ? -19.747 -10.240 34.925 1.00 63.44 187 LEU A C 1
ATOM 1566 O O . LEU A 1 187 ? -20.903 -9.877 34.733 1.00 63.44 187 LEU A O 1
ATOM 1570 N N . ASN A 1 188 ? -19.378 -11.517 34.785 1.00 64.50 188 ASN A N 1
ATOM 1571 C CA . ASN A 1 188 ? -20.288 -12.587 34.360 1.00 64.50 188 ASN A CA 1
ATOM 1572 C C . ASN A 1 188 ? -21.298 -13.025 35.438 1.00 64.50 188 ASN A C 1
ATOM 1574 O O . ASN A 1 188 ? -22.202 -13.811 35.157 1.00 64.50 188 ASN A O 1
ATOM 1578 N N . ASN A 1 189 ? -21.145 -12.562 36.684 1.00 68.25 189 ASN A N 1
ATOM 1579 C CA . ASN A 1 189 ? -21.981 -12.961 37.818 1.00 68.25 189 ASN A CA 1
ATOM 1580 C C . ASN A 1 189 ? -22.794 -11.797 38.417 1.00 68.25 189 ASN A C 1
ATOM 1582 O O . ASN A 1 189 ? -23.413 -11.991 39.465 1.00 68.25 189 ASN A O 1
ATOM 1586 N N . ILE A 1 190 ? -22.837 -10.624 37.766 1.00 71.44 190 ILE A N 1
ATOM 1587 C CA . ILE A 1 190 ? -23.569 -9.435 38.250 1.00 71.44 190 ILE A CA 1
ATOM 1588 C C . ILE A 1 190 ? -25.029 -9.778 38.572 1.00 71.44 190 ILE A C 1
ATOM 1590 O O . ILE A 1 190 ? -25.476 -9.517 39.686 1.00 71.44 190 ILE A O 1
ATOM 1594 N N . ASP A 1 191 ? -25.740 -10.453 37.665 1.00 70.25 191 ASP A N 1
ATOM 1595 C CA . ASP A 1 191 ? -27.160 -10.793 37.853 1.00 70.25 191 ASP A CA 1
ATOM 1596 C C . ASP A 1 191 ? -27.395 -11.724 39.055 1.00 70.25 191 ASP A C 1
ATOM 1598 O O . ASP A 1 191 ? -28.372 -11.582 39.790 1.00 70.25 191 ASP A O 1
ATOM 1602 N N . LYS A 1 192 ? -26.463 -12.651 39.318 1.00 73.38 192 LYS A N 1
ATOM 1603 C CA . LYS A 1 192 ? -26.522 -13.541 40.492 1.00 73.38 192 LYS A CA 1
ATOM 1604 C C . LYS A 1 192 ? -26.253 -12.786 41.792 1.00 73.38 192 LYS A C 1
ATOM 1606 O O . LYS A 1 192 ? -26.824 -13.128 42.827 1.00 73.38 192 LYS A O 1
ATOM 1611 N N . ILE A 1 193 ? -25.365 -11.790 41.757 1.00 73.69 193 ILE A N 1
ATOM 1612 C CA . ILE A 1 193 ? -25.065 -10.934 42.910 1.00 73.69 193 ILE A CA 1
ATOM 1613 C C . ILE A 1 193 ? -26.269 -10.034 43.207 1.00 73.69 193 ILE A C 1
ATOM 1615 O O . ILE A 1 193 ? -26.666 -9.949 44.368 1.00 73.69 193 ILE A O 1
ATOM 1619 N N . ILE A 1 194 ? -26.891 -9.446 42.179 1.00 75.88 194 ILE A N 1
ATOM 1620 C CA . ILE A 1 194 ? -28.130 -8.668 42.309 1.00 75.88 194 ILE A CA 1
ATOM 1621 C C . ILE A 1 194 ? -29.218 -9.524 42.967 1.00 75.88 194 ILE A C 1
ATOM 1623 O O . ILE A 1 194 ? -29.725 -9.142 44.016 1.00 75.88 194 ILE A O 1
ATOM 1627 N N . ASP A 1 195 ? -29.509 -10.718 42.438 1.00 74.81 195 ASP A N 1
ATOM 1628 C CA . ASP A 1 195 ? -30.552 -11.605 42.977 1.00 74.81 195 ASP A CA 1
ATOM 1629 C C . ASP A 1 195 ? -30.284 -12.020 44.439 1.00 74.81 195 ASP A C 1
ATOM 1631 O O . ASP A 1 195 ? -31.186 -12.024 45.281 1.00 74.81 195 ASP A O 1
ATOM 1635 N N . LYS A 1 196 ? -29.022 -12.304 44.789 1.00 75.12 196 LYS A N 1
ATOM 1636 C CA . LYS A 1 196 ? -28.626 -12.655 46.162 1.00 75.12 196 LYS A CA 1
ATOM 1637 C C . LYS A 1 196 ? -28.804 -11.486 47.134 1.00 75.12 196 LYS A C 1
ATOM 1639 O O . LYS A 1 196 ? -29.278 -11.695 48.251 1.00 75.12 196 LYS A O 1
ATOM 1644 N N . ILE A 1 197 ? -28.439 -10.274 46.719 1.00 73.81 197 ILE A N 1
ATOM 1645 C CA . ILE A 1 197 ? -28.570 -9.065 47.538 1.00 73.81 197 ILE A CA 1
ATOM 1646 C C . ILE A 1 197 ? -30.045 -8.658 47.662 1.00 73.81 197 ILE A C 1
ATOM 1648 O O . ILE A 1 197 ? -30.499 -8.363 48.763 1.00 73.81 197 ILE A O 1
ATOM 1652 N N . SER A 1 198 ? -30.830 -8.727 46.585 1.00 70.69 198 SER A N 1
ATOM 1653 C CA . SER A 1 198 ? -32.271 -8.447 46.618 1.00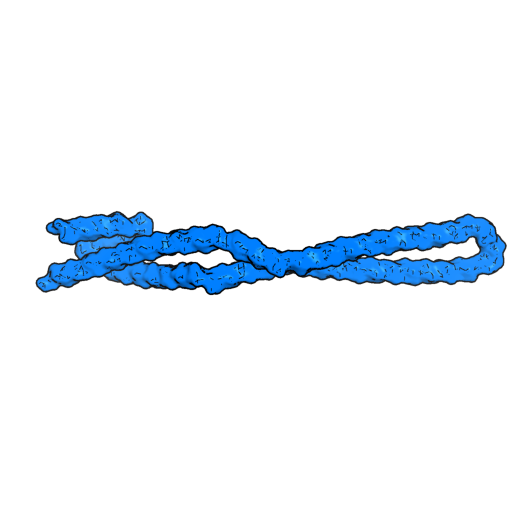 70.69 198 SER A CA 1
ATOM 1654 C C . SER A 1 198 ? -33.030 -9.397 47.551 1.00 70.69 198 SER A C 1
ATOM 1656 O O . SER A 1 198 ? -33.902 -8.955 48.296 1.00 70.69 198 SER A O 1
ATOM 1658 N N . LYS A 1 199 ? -32.658 -10.684 47.589 1.00 73.19 199 LYS A N 1
ATOM 1659 C CA . LYS A 1 199 ? -33.225 -11.664 48.533 1.00 73.19 199 LYS A CA 1
ATOM 1660 C C . LYS A 1 199 ? -32.851 -11.393 49.993 1.00 73.19 199 LYS A C 1
ATOM 1662 O O . LYS A 1 199 ? -33.650 -11.700 50.867 1.00 73.19 199 LYS A O 1
ATOM 1667 N N . MET A 1 200 ? -31.684 -10.801 50.263 1.00 66.25 200 MET A N 1
ATOM 1668 C CA . MET A 1 200 ? -31.283 -10.371 51.614 1.00 66.25 200 MET A CA 1
ATOM 1669 C C . MET A 1 200 ? -32.047 -9.137 52.111 1.00 66.25 200 MET A C 1
ATOM 1671 O O . MET A 1 200 ? -32.136 -8.943 53.314 1.00 66.25 200 MET A O 1
ATOM 1675 N N . VAL A 1 201 ? -32.574 -8.303 51.209 1.00 62.28 201 VAL A N 1
ATOM 1676 C CA . VAL A 1 201 ? -33.406 -7.133 51.561 1.00 62.28 201 VAL A CA 1
ATOM 1677 C C . VAL A 1 201 ? -34.869 -7.523 51.794 1.00 62.28 201 VAL A C 1
ATOM 1679 O O . VAL A 1 201 ? -35.577 -6.837 52.524 1.00 62.28 201 VAL A O 1
ATOM 1682 N N . ALA A 1 202 ? -35.332 -8.601 51.153 1.00 57.47 202 ALA A N 1
ATOM 1683 C CA . ALA A 1 202 ? -36.709 -9.092 51.245 1.00 57.47 202 ALA A CA 1
ATOM 1684 C C . ALA A 1 202 ? -36.960 -10.071 52.413 1.00 57.47 202 ALA A C 1
ATOM 1686 O O . ALA A 1 202 ? -38.119 -10.389 52.684 1.00 57.47 202 ALA A O 1
ATOM 1687 N N . ALA A 1 203 ? -35.895 -10.567 53.051 1.00 49.12 203 ALA A N 1
AT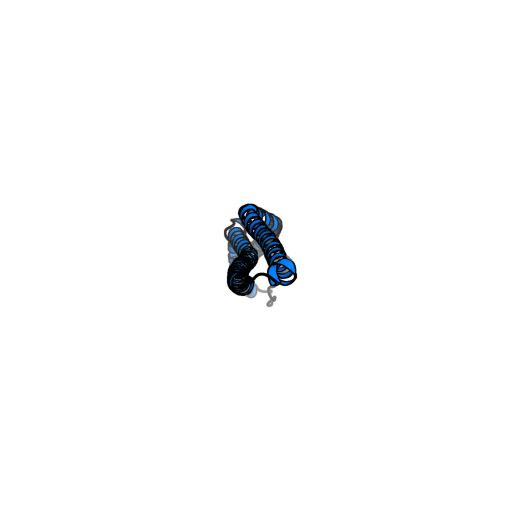OM 1688 C CA . ALA A 1 203 ? -35.921 -11.459 54.213 1.00 49.12 203 ALA A CA 1
ATOM 1689 C C . ALA A 1 203 ? -35.744 -10.671 55.517 1.00 49.12 203 ALA A C 1
ATOM 1691 O O . ALA A 1 203 ? -36.388 -11.061 56.517 1.00 49.12 203 ALA A O 1
#

Foldseek 3Di:
DVVVVLLVLLVVLLVLLVLLVVLVVLLVVLVVVLVVCLVVLLVVLCVVCVVVLVVLVVLLVVLVVLLVVLVVVLVVLVVVLVVLVVPPVLVPDPCNVVVNVVSVVVNVVSVVVSVVSNVVSVVSSVVSVVVSVVCVVVSVVVSVVVSCVDPSNVVSVVSVVSSVVSVVVSQVSQVVNPPNDPDPDDPVCSVVVSVVSVVVSVD

Radius of gyration: 38.85 Å; chains: 1; bounding box: 74×24×115 Å